Protein AF-A0A926YED1-F1 (afdb_monomer)

Structure (mmCIF, N/CA/C/O backbone):
data_AF-A0A926YED1-F1
#
_entry.id   AF-A0A926YED1-F1
#
loop_
_atom_site.group_PDB
_atom_site.id
_atom_site.type_symbol
_atom_site.label_atom_id
_atom_site.label_alt_id
_atom_site.label_comp_id
_atom_site.label_asym_id
_atom_site.label_entity_id
_atom_site.label_seq_id
_atom_site.pdbx_PDB_ins_code
_atom_site.Cartn_x
_atom_site.Cartn_y
_atom_site.Cartn_z
_atom_site.occupancy
_atom_site.B_iso_or_equiv
_atom_site.auth_seq_id
_atom_site.auth_comp_id
_atom_site.auth_asym_id
_atom_site.auth_atom_id
_atom_site.pdbx_PDB_model_num
ATOM 1 N N . MET A 1 1 ? -14.033 -6.303 -4.510 1.00 76.19 1 MET A N 1
ATOM 2 C CA . MET A 1 1 ? -13.191 -5.528 -3.578 1.00 76.19 1 MET A CA 1
ATOM 3 C C . MET A 1 1 ? -11.826 -5.225 -4.176 1.00 76.19 1 MET A C 1
ATOM 5 O O . MET A 1 1 ? -11.465 -4.061 -4.189 1.00 76.19 1 MET A O 1
ATOM 9 N N . ASP A 1 2 ? -11.114 -6.188 -4.772 1.00 85.19 2 ASP A N 1
ATOM 10 C CA . ASP A 1 2 ? -9.735 -5.960 -5.255 1.00 85.19 2 ASP A CA 1
ATOM 11 C C . ASP A 1 2 ? -9.594 -4.856 -6.318 1.00 85.19 2 ASP A C 1
ATOM 13 O O . ASP A 1 2 ? -8.633 -4.096 -6.281 1.00 85.19 2 ASP A O 1
ATOM 17 N N . ILE A 1 3 ? -10.577 -4.707 -7.221 1.00 91.12 3 ILE A N 1
ATOM 18 C CA . ILE A 1 3 ? -10.622 -3.589 -8.187 1.00 91.12 3 ILE A CA 1
ATOM 19 C C . ILE A 1 3 ? -10.611 -2.241 -7.456 1.00 91.12 3 ILE A C 1
ATOM 21 O O . ILE A 1 3 ? -9.853 -1.345 -7.815 1.00 91.12 3 ILE A O 1
ATOM 25 N N . LEU A 1 4 ? -11.439 -2.118 -6.418 1.00 92.88 4 LEU A N 1
ATOM 26 C CA . LEU A 1 4 ? -11.553 -0.896 -5.635 1.00 92.88 4 LEU A CA 1
ATOM 27 C C . LEU A 1 4 ? -10.274 -0.637 -4.830 1.00 92.88 4 LEU A C 1
ATOM 29 O O . LEU A 1 4 ? -9.810 0.494 -4.754 1.00 92.88 4 LEU A O 1
ATOM 33 N N . TYR A 1 5 ? -9.667 -1.688 -4.281 1.00 95.75 5 TYR A N 1
ATOM 34 C CA . TYR A 1 5 ? -8.425 -1.574 -3.516 1.00 95.75 5 TYR A CA 1
ATOM 35 C C . TYR A 1 5 ? -7.246 -1.164 -4.390 1.00 95.75 5 TYR A C 1
ATOM 37 O O . TYR A 1 5 ? -6.422 -0.362 -3.956 1.00 95.75 5 TYR A O 1
ATOM 45 N N . GLU A 1 6 ? -7.192 -1.635 -5.637 1.00 94.88 6 GLU A N 1
ATOM 46 C CA . GLU A 1 6 ? -6.189 -1.163 -6.590 1.00 94.88 6 GLU A CA 1
ATOM 47 C C . GLU A 1 6 ? -6.365 0.337 -6.868 1.00 94.88 6 GLU A C 1
ATOM 49 O O . GLU A 1 6 ? -5.386 1.079 -6.875 1.00 94.88 6 GLU A O 1
ATOM 54 N N . GLN A 1 7 ? -7.607 0.802 -7.036 1.00 93.75 7 GLN A N 1
ATOM 55 C CA . GLN A 1 7 ? -7.913 2.223 -7.231 1.00 93.75 7 GLN A CA 1
ATOM 56 C C . GLN A 1 7 ? -7.561 3.081 -6.013 1.00 93.75 7 GLN A C 1
ATOM 58 O O . GLN A 1 7 ? -7.079 4.200 -6.180 1.00 93.75 7 GLN A O 1
ATOM 63 N N . PHE A 1 8 ? -7.781 2.556 -4.806 1.00 95.19 8 PHE A N 1
ATOM 64 C CA . PHE A 1 8 ? -7.419 3.221 -3.557 1.00 95.19 8 PHE A CA 1
ATOM 65 C C . PHE A 1 8 ? -5.906 3.379 -3.428 1.00 95.19 8 PHE A C 1
ATOM 67 O O . PHE A 1 8 ? -5.430 4.451 -3.072 1.00 95.19 8 PHE A O 1
ATOM 74 N N . ALA A 1 9 ? -5.156 2.321 -3.733 1.00 93.88 9 ALA A N 1
ATOM 75 C CA . ALA A 1 9 ? -3.731 2.253 -3.452 1.00 93.88 9 ALA A CA 1
ATOM 76 C C . ALA A 1 9 ? -2.845 2.873 -4.538 1.00 93.88 9 ALA A C 1
ATOM 78 O O . ALA A 1 9 ? -1.728 3.259 -4.224 1.00 93.88 9 ALA A O 1
ATOM 79 N N . LYS A 1 10 ? -3.293 2.943 -5.801 1.00 90.62 10 LYS A N 1
ATOM 80 C CA . LYS A 1 10 ? -2.461 3.384 -6.937 1.00 90.62 10 LYS A CA 1
ATOM 81 C C . LYS A 1 10 ? -2.779 4.802 -7.413 1.00 90.62 10 LYS A C 1
ATOM 83 O O . LYS A 1 10 ? -3.930 5.237 -7.315 1.00 90.62 10 LYS A O 1
ATOM 88 N N . PRO A 1 11 ? -1.799 5.521 -7.991 1.00 85.88 11 PRO A N 1
ATOM 89 C CA . PRO A 1 11 ? -2.026 6.846 -8.559 1.00 85.88 11 PRO A CA 1
ATOM 90 C C . PRO A 1 11 ? -2.930 6.779 -9.799 1.00 85.88 11 PRO A C 1
ATOM 92 O O . PRO A 1 11 ? -2.772 5.916 -10.662 1.00 85.88 11 PRO A O 1
ATOM 95 N N . GLN A 1 12 ? -3.850 7.738 -9.928 1.00 80.75 12 GLN A N 1
ATOM 96 C CA . GLN A 1 12 ? -4.789 7.820 -11.055 1.00 80.75 12 GLN A CA 1
ATOM 97 C C . GLN A 1 12 ? -4.661 9.153 -11.805 1.00 80.75 12 GLN A C 1
ATOM 99 O O . GLN A 1 12 ? -5.535 10.014 -11.768 1.00 80.75 12 GLN A O 1
ATOM 104 N N . LEU A 1 13 ? -3.550 9.324 -12.533 1.00 69.50 13 LEU A N 1
ATOM 105 C CA . LEU A 1 13 ? -3.208 10.586 -13.213 1.00 69.50 13 LEU A CA 1
ATOM 106 C C . LEU A 1 13 ? -4.302 11.102 -14.165 1.00 69.50 13 LEU A C 1
ATOM 108 O O . LEU A 1 13 ? -4.494 12.307 -14.286 1.00 69.50 13 LEU A O 1
ATOM 112 N N . SER A 1 14 ? -5.043 10.210 -14.831 1.00 70.75 14 SER A N 1
ATOM 113 C CA . SER A 1 14 ? -6.112 10.593 -15.767 1.00 70.75 14 SER A CA 1
ATOM 114 C C . SER A 1 14 ? -7.338 11.219 -15.099 1.00 70.75 14 SER A C 1
ATOM 116 O O . SER A 1 14 ? -8.174 11.810 -15.779 1.00 70.75 14 SER A O 1
ATOM 118 N N . THR A 1 15 ? -7.485 11.041 -13.789 1.00 75.38 15 THR A N 1
ATOM 119 C CA . THR A 1 15 ? -8.664 11.448 -13.021 1.00 75.38 15 THR A CA 1
ATOM 120 C C . THR A 1 15 ? -8.304 12.225 -11.758 1.00 75.38 15 THR A C 1
ATOM 122 O O . THR A 1 15 ? -9.205 12.603 -11.024 1.00 75.38 15 THR A O 1
ATOM 125 N N . ALA A 1 16 ? -7.028 12.577 -11.572 1.00 73.50 16 ALA A N 1
ATOM 126 C CA . ALA A 1 16 ? -6.510 13.263 -10.389 1.00 73.50 16 ALA A CA 1
ATOM 127 C C . ALA A 1 16 ? -7.168 14.622 -10.084 1.00 73.50 16 ALA A C 1
ATOM 129 O O . ALA A 1 16 ? -7.135 15.083 -8.952 1.00 73.50 16 ALA A O 1
ATOM 130 N N . LEU A 1 17 ? -7.780 15.267 -11.081 1.00 78.75 17 LEU A N 1
ATOM 131 C CA . LEU A 1 17 ? -8.510 16.528 -10.897 1.00 78.75 17 LEU A CA 1
ATOM 132 C C . LEU A 1 17 ? -9.967 16.330 -10.452 1.00 78.75 17 LEU A C 1
ATOM 134 O O . LEU A 1 17 ? -10.675 17.310 -10.224 1.00 78.75 17 LEU A O 1
ATOM 138 N N . LYS A 1 18 ? -10.456 15.087 -10.377 1.00 83.19 18 LYS A N 1
ATOM 139 C CA . LYS A 1 18 ? -11.816 14.805 -9.917 1.00 83.19 18 LYS A CA 1
ATOM 140 C C . LYS A 1 18 ? -11.848 14.852 -8.387 1.00 83.19 18 LYS A C 1
ATOM 142 O O . LYS A 1 18 ? -11.104 14.105 -7.762 1.00 83.19 18 LYS A O 1
ATOM 147 N N . PRO A 1 19 ? -12.749 15.639 -7.774 1.00 76.19 19 PRO A N 1
ATOM 148 C CA . PRO A 1 19 ? -12.815 15.763 -6.316 1.00 76.19 19 PRO A CA 1
ATOM 149 C C . PRO A 1 19 ? -13.116 14.458 -5.571 1.00 76.19 19 PRO A C 1
ATOM 151 O O . PRO A 1 19 ? -12.831 14.356 -4.391 1.00 76.19 19 PRO A O 1
ATOM 154 N N . ASN A 1 20 ? -13.715 13.465 -6.225 1.00 86.38 20 ASN A N 1
ATOM 155 C CA . ASN A 1 20 ? -14.073 12.178 -5.624 1.00 86.38 20 ASN A CA 1
ATOM 156 C C . ASN A 1 20 ? -13.164 11.024 -6.081 1.00 86.38 20 ASN A C 1
ATOM 158 O O . ASN A 1 20 ? -13.534 9.858 -5.936 1.00 86.38 20 ASN A O 1
ATOM 162 N N . GLU A 1 21 ? -12.015 11.342 -6.681 1.00 90.00 21 GLU A N 1
ATOM 163 C CA . GLU A 1 21 ? -11.008 10.373 -7.107 1.00 90.00 21 GLU A CA 1
ATOM 164 C C . GLU A 1 21 ? -10.479 9.579 -5.902 1.00 90.00 21 GLU A C 1
ATOM 166 O O . GLU A 1 21 ? -9.855 10.170 -5.038 1.00 90.00 21 GLU A O 1
ATOM 171 N N . PRO A 1 22 ? -10.681 8.254 -5.819 1.00 93.00 22 PRO A N 1
ATOM 172 C CA . PRO A 1 22 ? -10.446 7.525 -4.574 1.00 93.00 22 PRO A CA 1
ATOM 173 C C . PRO A 1 22 ? -8.975 7.172 -4.290 1.00 93.00 22 PRO A C 1
ATOM 175 O O . PRO A 1 22 ? -8.679 6.516 -3.284 1.00 93.00 22 PRO A O 1
ATOM 178 N N . SER A 1 23 ? -8.051 7.553 -5.170 1.00 93.25 23 SER A N 1
ATOM 179 C CA . SER A 1 23 ? -6.614 7.318 -5.011 1.00 93.25 23 SER A CA 1
ATOM 180 C C . SER A 1 23 ? -6.036 8.016 -3.776 1.00 93.25 23 SER A C 1
ATOM 182 O O . SER A 1 23 ? -6.189 9.219 -3.622 1.00 93.25 23 SER A O 1
ATOM 184 N N . ILE A 1 24 ? -5.274 7.292 -2.950 1.00 92.44 24 ILE A N 1
ATOM 185 C CA . ILE A 1 24 ? -4.535 7.824 -1.782 1.00 92.44 24 ILE A CA 1
ATOM 186 C C . ILE A 1 24 ? -3.483 8.890 -2.145 1.00 92.44 24 ILE A C 1
ATOM 188 O O . ILE A 1 24 ? -2.904 9.539 -1.280 1.00 92.44 24 ILE A O 1
ATOM 192 N N . TYR A 1 25 ? -3.202 9.064 -3.437 1.00 88.19 25 TYR A N 1
ATOM 193 C CA . TYR A 1 25 ? -2.330 10.124 -3.942 1.00 88.19 25 TYR A CA 1
ATOM 194 C C . TYR A 1 25 ? -3.059 11.458 -4.137 1.00 88.19 25 TYR A C 1
ATOM 196 O O . TYR A 1 25 ? -2.427 12.446 -4.506 1.00 88.19 25 TYR A O 1
ATOM 204 N N . ILE A 1 26 ? -4.369 11.492 -3.891 1.00 87.56 26 ILE A N 1
ATOM 205 C CA . ILE A 1 26 ? -5.145 12.714 -3.712 1.00 87.56 26 ILE A CA 1
ATOM 206 C C . ILE A 1 26 ? -5.234 12.971 -2.211 1.00 87.56 26 ILE A C 1
ATOM 208 O O . ILE A 1 26 ? -5.639 12.092 -1.459 1.00 87.56 26 ILE A O 1
ATOM 212 N N 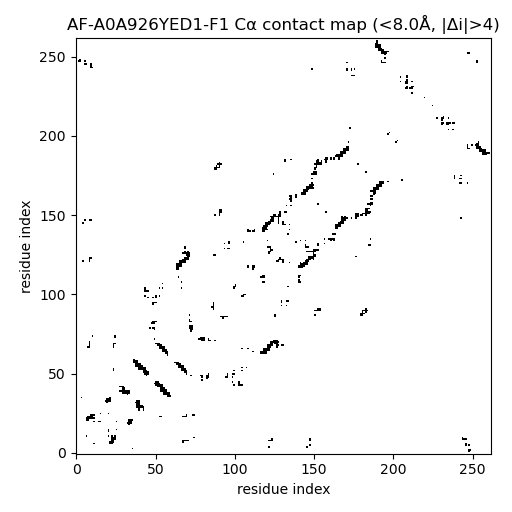. ARG A 1 27 ? -4.837 14.170 -1.770 1.00 87.31 27 ARG A N 1
ATOM 213 C CA . ARG A 1 27 ? -4.997 14.581 -0.370 1.00 87.31 27 ARG A CA 1
ATOM 214 C C . ARG A 1 27 ? -6.475 14.855 -0.105 1.00 87.31 27 ARG A C 1
ATOM 216 O O . ARG A 1 27 ? -6.975 15.914 -0.489 1.00 87.31 27 ARG A O 1
ATOM 223 N N . HIS A 1 28 ? -7.162 13.907 0.519 1.00 91.94 28 HIS A N 1
ATOM 224 C CA . HIS A 1 28 ? -8.559 14.084 0.901 1.00 91.94 28 HIS A CA 1
ATOM 225 C C . HIS A 1 28 ? -8.700 14.801 2.245 1.00 91.94 28 HIS A C 1
ATOM 227 O O . HIS A 1 28 ? -7.767 14.861 3.048 1.00 91.94 28 HIS A O 1
ATOM 233 N N . LEU A 1 29 ? -9.899 15.327 2.489 1.00 93.75 29 LEU A N 1
ATOM 234 C CA . LEU A 1 29 ? -10.309 15.894 3.769 1.00 93.75 29 LEU A CA 1
ATOM 235 C C . LEU A 1 29 ? -11.131 14.880 4.569 1.00 93.75 29 LEU A C 1
ATOM 237 O O . LEU A 1 29 ? -11.873 14.076 4.004 1.00 93.75 29 LEU A O 1
ATOM 241 N N . GLU A 1 30 ? -11.053 14.952 5.894 1.00 96.88 30 GLU A N 1
ATOM 242 C CA . GLU A 1 30 ? -11.936 14.179 6.771 1.00 96.88 30 GLU A CA 1
ATOM 243 C C . GLU A 1 30 ? -13.411 14.511 6.494 1.00 96.88 30 GLU A C 1
ATOM 245 O O . GLU A 1 30 ? -13.786 15.658 6.241 1.00 96.88 30 GLU A O 1
ATOM 250 N N . GLY A 1 31 ? -14.257 13.483 6.493 1.00 96.12 31 GLY A N 1
ATOM 251 C CA . GLY A 1 31 ? -15.665 13.556 6.108 1.00 96.12 31 GLY A CA 1
ATOM 252 C C . GLY A 1 31 ? -15.926 13.524 4.598 1.00 96.12 31 GLY A C 1
ATOM 253 O O . GLY A 1 31 ? -17.082 13.393 4.199 1.00 96.12 31 GLY A O 1
ATOM 254 N N . GLN A 1 32 ? -14.897 13.605 3.748 1.00 95.75 32 GLN A N 1
ATOM 255 C CA . GLN A 1 32 ? -15.067 13.598 2.295 1.00 95.75 32 GLN A CA 1
ATOM 256 C C . GLN A 1 32 ? -15.527 12.232 1.782 1.00 95.75 32 GLN A C 1
ATOM 258 O O . GLN A 1 32 ? -14.923 11.201 2.082 1.00 95.75 32 GLN A O 1
ATOM 263 N N . GLU A 1 33 ? -16.569 12.232 0.952 1.00 95.75 33 GLU A N 1
ATOM 264 C CA . GLU A 1 33 ? -17.013 11.047 0.219 1.00 95.75 33 GLU A CA 1
ATOM 265 C C . GLU A 1 33 ? -16.184 10.846 -1.053 1.00 95.75 33 GLU A C 1
ATOM 267 O O . GLU A 1 33 ? -15.953 11.778 -1.829 1.00 95.75 33 GLU A O 1
ATOM 272 N N . ILE A 1 34 ? -15.774 9.604 -1.293 1.00 94.19 34 ILE A N 1
ATOM 273 C CA . ILE A 1 34 ? -14.981 9.204 -2.457 1.00 94.19 34 ILE A CA 1
ATOM 274 C C . ILE A 1 34 ? -15.692 8.106 -3.252 1.00 94.19 34 ILE A C 1
ATOM 276 O O . ILE A 1 34 ? -16.559 7.383 -2.743 1.00 94.19 34 ILE A O 1
ATOM 280 N N . LEU A 1 35 ? -15.321 7.950 -4.528 1.00 89.75 35 LEU A N 1
ATOM 281 C CA . LEU A 1 35 ? -15.847 6.852 -5.340 1.00 89.75 35 LEU A CA 1
ATOM 282 C C . LEU A 1 35 ? -15.536 5.496 -4.692 1.00 89.75 35 LEU A C 1
ATOM 284 O O . LEU A 1 35 ? -14.494 5.290 -4.077 1.00 89.75 35 LEU A O 1
ATOM 288 N N . GLY A 1 36 ? -16.462 4.554 -4.860 1.00 87.50 36 GLY A N 1
ATOM 289 C CA . GLY A 1 36 ? -16.407 3.255 -4.187 1.00 87.50 36 GLY A CA 1
ATOM 290 C C . GLY A 1 36 ? -17.263 3.158 -2.931 1.00 87.50 36 GLY A C 1
ATOM 291 O O . GLY A 1 36 ? -17.298 2.091 -2.325 1.00 87.50 36 GLY A O 1
ATOM 292 N N . GLY A 1 37 ? -17.975 4.229 -2.566 1.00 93.69 37 GLY A N 1
ATOM 293 C CA . GLY A 1 37 ? -18.931 4.206 -1.461 1.00 93.69 37 GLY A CA 1
ATOM 294 C C . GLY A 1 37 ? -18.253 4.259 -0.097 1.00 93.69 37 GLY A C 1
ATOM 295 O O . GLY A 1 37 ? -18.680 3.558 0.816 1.00 93.69 37 GLY A O 1
ATOM 296 N N . TYR A 1 38 ? -17.197 5.062 0.027 1.00 96.50 38 TYR A N 1
ATOM 297 C CA . TYR A 1 38 ? -16.462 5.285 1.270 1.00 96.50 38 TYR A CA 1
ATOM 298 C C . TYR A 1 38 ? -16.429 6.773 1.607 1.00 96.50 38 TYR A C 1
ATOM 300 O O . TYR A 1 38 ? -16.462 7.618 0.711 1.00 96.50 38 TYR A O 1
ATOM 308 N N . LYS A 1 39 ? -16.311 7.074 2.899 1.00 96.88 39 LYS A N 1
ATOM 309 C CA . LYS A 1 39 ? -15.900 8.387 3.398 1.00 96.88 39 LYS A CA 1
ATOM 310 C C . LYS A 1 39 ? -14.554 8.285 4.099 1.00 96.88 39 LYS A C 1
ATOM 312 O O . LYS A 1 39 ? -14.252 7.258 4.716 1.00 96.88 39 LYS A O 1
ATOM 317 N N . ILE A 1 40 ? -13.771 9.352 4.025 1.00 97.94 40 ILE A N 1
ATOM 318 C CA . ILE A 1 40 ? -12.571 9.504 4.844 1.00 97.94 40 ILE A CA 1
ATOM 319 C C . ILE A 1 40 ? -13.029 9.790 6.266 1.00 97.94 40 ILE A C 1
ATOM 321 O O . ILE A 1 40 ? -13.708 10.781 6.513 1.00 97.94 40 ILE A O 1
ATOM 325 N N . GLU A 1 41 ? -12.724 8.896 7.194 1.00 97.62 41 GLU A N 1
ATOM 326 C CA . GLU A 1 41 ? -13.031 9.117 8.604 1.00 97.62 41 GLU A CA 1
ATOM 327 C C . GLU A 1 41 ? -11.934 9.938 9.268 1.00 97.62 41 GLU A C 1
ATOM 329 O O . GLU A 1 41 ? -12.235 10.864 10.012 1.00 97.62 41 GLU A O 1
ATOM 334 N N . ILE A 1 42 ? -10.679 9.607 8.967 1.00 98.31 42 ILE A N 1
ATOM 335 C CA . ILE A 1 42 ? -9.510 10.199 9.606 1.00 98.31 42 ILE A CA 1
ATOM 336 C C . ILE A 1 42 ? -8.304 10.169 8.666 1.00 98.31 42 ILE A C 1
ATOM 338 O O . ILE A 1 42 ? -8.124 9.218 7.893 1.00 98.31 42 ILE A O 1
ATOM 342 N N . VAL A 1 43 ? -7.474 11.208 8.741 1.00 97.75 43 VAL A N 1
ATOM 343 C CA . VAL A 1 43 ? -6.211 11.311 8.001 1.00 97.75 43 VAL A CA 1
ATOM 344 C C . VAL A 1 43 ? -5.036 11.189 8.969 1.00 97.75 43 VAL A C 1
ATOM 346 O O . VAL A 1 43 ? -4.992 11.853 10.000 1.00 97.75 43 VAL A O 1
ATOM 349 N N . PHE A 1 44 ? -4.052 10.362 8.616 1.00 97.50 44 PHE A N 1
ATOM 350 C CA . PHE A 1 44 ? -2.820 10.180 9.379 1.00 97.50 44 PHE A CA 1
ATOM 351 C C . PHE A 1 44 ? -1.637 10.695 8.571 1.00 97.50 44 PHE A C 1
ATOM 353 O O . PHE A 1 44 ? -1.361 10.179 7.488 1.00 97.50 44 PHE A O 1
ATOM 360 N N . GLU A 1 45 ? -0.908 11.676 9.098 1.00 94.19 45 GLU A N 1
ATOM 361 C CA . GLU A 1 45 ? 0.238 12.264 8.407 1.00 94.19 45 GLU A CA 1
ATOM 362 C C . GLU A 1 45 ? 1.396 12.532 9.368 1.00 94.19 45 GLU A C 1
ATOM 364 O O . GLU A 1 45 ? 1.213 13.089 10.445 1.00 94.19 45 GLU A O 1
ATOM 36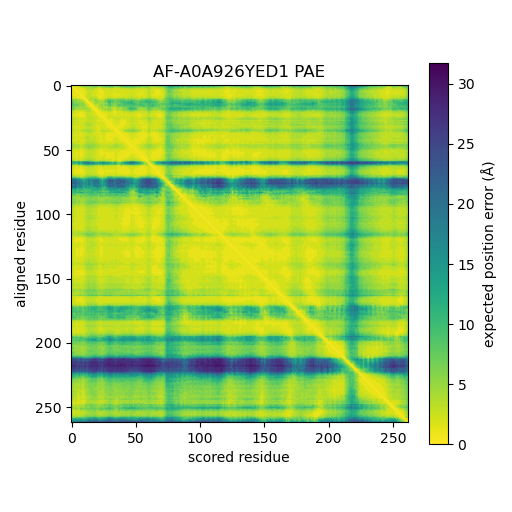9 N N . ASP A 1 46 ? 2.608 12.161 8.960 1.00 91.56 46 ASP A N 1
ATOM 370 C CA . ASP A 1 46 ? 3.845 12.558 9.629 1.00 91.56 46 ASP A CA 1
ATOM 371 C C . ASP A 1 46 ? 4.779 13.245 8.621 1.00 91.56 46 ASP A C 1
ATOM 373 O O . ASP A 1 46 ? 5.449 12.565 7.834 1.00 91.56 46 ASP A O 1
ATOM 377 N N . PRO A 1 47 ? 4.874 14.586 8.654 1.00 85.25 47 PRO A N 1
ATOM 378 C CA . PRO A 1 47 ? 5.721 15.343 7.737 1.00 85.25 47 PRO A CA 1
ATOM 379 C C . PRO A 1 47 ? 7.217 15.024 7.848 1.00 85.25 47 PRO A C 1
ATOM 381 O O . PRO A 1 47 ? 7.953 15.266 6.897 1.00 85.25 47 PRO A O 1
ATOM 384 N N . GLN A 1 48 ? 7.695 14.501 8.986 1.00 84.69 48 GLN A N 1
ATOM 385 C CA . GLN A 1 48 ? 9.125 14.222 9.175 1.00 84.69 48 GLN A CA 1
ATOM 386 C C . GLN A 1 48 ? 9.578 12.980 8.412 1.00 84.69 48 GLN A C 1
ATOM 388 O O . GLN A 1 48 ? 10.725 12.889 7.973 1.00 84.69 48 GLN A O 1
ATOM 393 N N . THR A 1 49 ? 8.685 12.002 8.295 1.00 83.19 49 THR A N 1
ATOM 394 C CA . THR A 1 49 ? 8.951 10.750 7.584 1.00 83.19 49 THR A CA 1
ATOM 395 C C . THR A 1 49 ? 8.301 10.711 6.214 1.00 83.19 49 THR A C 1
ATOM 397 O O . THR A 1 49 ? 8.696 9.885 5.406 1.00 83.19 49 THR A O 1
ATOM 400 N N . GLY A 1 50 ? 7.324 11.580 5.950 1.00 85.75 50 GLY A N 1
ATOM 401 C CA . GLY A 1 50 ? 6.478 11.516 4.765 1.00 85.75 50 GLY A CA 1
ATOM 402 C C . GLY A 1 50 ? 5.339 10.501 4.895 1.00 85.75 50 GLY A C 1
ATOM 403 O O . GLY A 1 50 ? 4.598 10.303 3.936 1.00 85.75 50 GLY A O 1
ATOM 404 N N . PHE A 1 51 ? 5.155 9.835 6.042 1.00 92.12 51 PHE A N 1
ATOM 405 C CA . PHE A 1 51 ? 4.060 8.878 6.206 1.00 92.12 51 PHE A CA 1
ATOM 406 C C . PHE A 1 51 ? 2.699 9.550 5.979 1.00 92.12 51 PHE A C 1
ATOM 408 O O . PHE A 1 51 ? 2.419 10.604 6.542 1.00 92.12 51 PHE A O 1
ATOM 415 N N . TYR A 1 52 ? 1.867 8.917 5.152 1.00 94.19 52 TYR A N 1
ATOM 416 C CA . TYR A 1 52 ? 0.499 9.340 4.880 1.00 94.19 52 TYR A CA 1
ATOM 417 C C . TYR A 1 52 ? -0.400 8.113 4.752 1.00 94.19 52 TYR A C 1
ATOM 419 O O . TYR A 1 52 ? -0.081 7.173 4.011 1.00 94.19 52 TYR A O 1
ATOM 427 N N . ALA A 1 53 ? -1.521 8.130 5.458 1.00 97.62 53 ALA A N 1
ATOM 428 C CA . ALA A 1 53 ? -2.550 7.113 5.371 1.00 97.62 53 ALA A CA 1
ATOM 429 C C . ALA A 1 53 ? -3.931 7.709 5.652 1.00 97.62 53 ALA A C 1
ATOM 431 O O . ALA A 1 53 ? -4.063 8.762 6.269 1.00 97.62 53 ALA A O 1
ATOM 432 N N . GLU A 1 54 ? -4.965 6.992 5.240 1.00 98.38 54 GLU A N 1
ATOM 433 C CA . GLU A 1 54 ? -6.354 7.363 5.487 1.00 98.38 54 GLU A CA 1
ATOM 434 C C . GLU A 1 54 ? -7.107 6.178 6.084 1.00 98.38 54 GLU A C 1
ATOM 436 O O . GLU A 1 54 ? -7.096 5.077 5.521 1.00 98.38 54 GLU A O 1
ATOM 441 N N . GLY A 1 55 ? -7.786 6.419 7.204 1.00 98.38 55 GLY A N 1
ATOM 442 C CA . GLY A 1 55 ? -8.827 5.538 7.713 1.00 98.38 55 GLY A CA 1
ATOM 443 C C . GLY A 1 55 ? -10.128 5.846 6.982 1.00 98.38 55 GLY A C 1
ATOM 444 O O . GLY A 1 55 ? -10.637 6.967 7.042 1.00 98.38 55 GLY A O 1
ATOM 445 N N . ARG A 1 56 ? -10.664 4.869 6.252 1.00 97.94 56 ARG A N 1
ATOM 446 C CA . ARG A 1 56 ? -11.872 5.028 5.438 1.00 97.94 56 ARG A CA 1
ATOM 447 C C . ARG A 1 56 ? -12.949 4.069 5.912 1.00 97.94 56 ARG A C 1
ATOM 449 O O . ARG A 1 56 ? -12.688 2.882 6.108 1.00 97.94 56 ARG A O 1
ATOM 456 N N . VAL A 1 57 ? -14.178 4.557 6.016 1.00 97.19 57 VAL A N 1
ATOM 457 C CA . VAL A 1 57 ? -15.339 3.748 6.413 1.00 97.19 57 VAL A CA 1
ATOM 458 C C . VAL A 1 57 ? -16.385 3.727 5.296 1.00 97.19 57 VAL A C 1
ATOM 460 O O . VAL A 1 57 ? -16.532 4.718 4.573 1.00 97.19 57 VAL A O 1
ATOM 463 N N . PRO A 1 58 ? -17.099 2.607 5.101 1.00 96.06 58 PRO A N 1
ATOM 464 C CA . PRO A 1 58 ? -18.117 2.503 4.061 1.00 96.06 58 PRO A CA 1
ATOM 465 C C . PRO A 1 58 ? -19.310 3.428 4.352 1.00 96.06 58 PRO A C 1
ATOM 467 O O . PRO A 1 58 ? -19.728 3.589 5.497 1.00 96.06 58 PRO A O 1
ATOM 470 N N . LEU A 1 59 ? -19.897 4.008 3.303 1.00 94.06 59 LEU A N 1
ATOM 471 C CA . LEU A 1 59 ? -21.124 4.813 3.383 1.00 94.06 59 LEU A CA 1
ATOM 472 C C . LEU A 1 59 ? -22.374 3.949 3.575 1.00 94.06 59 LEU A C 1
ATOM 474 O O . LEU A 1 59 ? -23.360 4.389 4.160 1.00 94.06 59 LEU A O 1
ATOM 478 N N . SER A 1 60 ? -22.355 2.724 3.049 1.00 85.31 60 SER A N 1
ATOM 479 C CA . SER A 1 60 ? -23.440 1.754 3.192 1.00 85.31 60 SER A CA 1
ATOM 480 C C . SER A 1 60 ? -22.944 0.327 2.936 1.00 85.31 60 SER A C 1
ATOM 482 O O . SER A 1 60 ? -21.970 0.115 2.211 1.00 85.31 60 SER A O 1
ATOM 484 N N . GLY A 1 61 ? -23.641 -0.661 3.503 1.00 73.38 61 GLY A N 1
ATOM 485 C CA . GLY A 1 61 ? -23.458 -2.077 3.175 1.00 73.38 61 GLY A CA 1
ATOM 486 C C . GLY A 1 61 ? -22.499 -2.853 4.084 1.00 73.38 61 GLY A C 1
ATOM 487 O O . GLY A 1 61 ? -22.260 -2.484 5.227 1.00 73.38 61 GLY A O 1
ATOM 488 N N . THR A 1 62 ? -22.000 -3.977 3.559 1.00 77.25 62 THR A N 1
ATOM 489 C CA . THR A 1 62 ? -21.223 -5.016 4.267 1.00 77.25 62 THR A CA 1
ATOM 490 C C . THR A 1 62 ? -19.708 -4.914 4.055 1.00 77.25 62 THR A C 1
ATOM 492 O O . THR A 1 62 ? -18.977 -5.850 4.379 1.00 77.25 62 THR A O 1
ATOM 495 N N . ASN A 1 63 ? -19.226 -3.845 3.419 1.00 91.50 63 ASN A N 1
ATOM 496 C CA . ASN A 1 63 ? -17.796 -3.676 3.171 1.00 91.50 63 ASN A CA 1
ATOM 497 C C . ASN A 1 63 ? -17.062 -3.373 4.492 1.00 91.50 63 ASN A C 1
ATOM 499 O O . ASN A 1 63 ? -17.630 -2.699 5.347 1.00 91.50 63 ASN A O 1
ATOM 503 N N . PRO A 1 64 ? -15.816 -3.835 4.683 1.00 95.25 64 PRO A N 1
ATOM 504 C CA . PRO A 1 64 ? -15.046 -3.490 5.872 1.00 95.25 64 PRO A CA 1
ATOM 505 C C . PRO A 1 64 ? -14.556 -2.031 5.807 1.00 95.25 64 PRO A C 1
ATOM 507 O O . PRO A 1 64 ? -14.385 -1.488 4.703 1.00 95.25 64 PRO A O 1
ATOM 510 N N . PRO A 1 65 ? -14.261 -1.401 6.958 1.00 97.38 65 PRO A N 1
ATOM 511 C CA . PRO A 1 65 ? -13.378 -0.243 7.002 1.00 97.38 65 PRO A CA 1
ATOM 512 C C . PRO A 1 65 ? -12.022 -0.585 6.380 1.00 97.38 65 PRO A C 1
ATOM 514 O O . PRO A 1 65 ? -11.602 -1.744 6.374 1.00 97.38 65 PRO A O 1
ATOM 517 N N . VAL A 1 66 ? -11.323 0.413 5.853 1.00 98.12 66 VAL A N 1
ATOM 518 C CA . VAL A 1 66 ? -10.010 0.208 5.241 1.00 98.12 66 VAL A CA 1
ATOM 519 C C . VAL A 1 66 ? -9.016 1.262 5.705 1.00 98.12 66 VAL A C 1
ATOM 521 O O . VAL A 1 66 ? -9.327 2.449 5.708 1.00 98.12 66 VAL A O 1
ATOM 524 N N . LEU A 1 67 ? -7.810 0.829 6.066 1.00 98.69 67 LEU A N 1
ATOM 525 C CA . LEU A 1 67 ? -6.651 1.704 6.207 1.00 98.69 67 LEU A CA 1
ATOM 526 C C . LEU A 1 67 ? -5.873 1.667 4.894 1.00 98.69 67 LEU A C 1
ATOM 528 O O . LEU A 1 67 ? -5.313 0.629 4.537 1.00 98.69 67 LEU A O 1
ATOM 532 N N . VAL A 1 68 ? -5.836 2.786 4.177 1.00 98.25 68 VAL A N 1
ATOM 533 C CA . VAL A 1 68 ? -5.095 2.905 2.915 1.00 98.25 68 VAL A CA 1
ATOM 534 C C . VAL A 1 68 ? -3.817 3.686 3.166 1.00 98.25 68 VAL A C 1
ATOM 536 O O . VAL A 1 68 ? -3.870 4.823 3.623 1.00 98.25 68 VAL A O 1
ATOM 539 N N . ILE A 1 69 ? -2.670 3.079 2.871 1.00 97.81 69 ILE A N 1
ATOM 540 C CA . ILE A 1 69 ? -1.347 3.645 3.141 1.00 97.81 69 ILE A CA 1
ATOM 541 C C . ILE A 1 69 ? -0.684 4.028 1.822 1.00 97.81 69 ILE A C 1
ATOM 543 O O . ILE A 1 69 ? -0.579 3.206 0.905 1.00 97.81 69 ILE A O 1
ATOM 547 N N . ARG A 1 70 ? -0.213 5.273 1.732 1.00 93.62 70 ARG A N 1
ATOM 548 C CA . ARG A 1 70 ? 0.448 5.801 0.535 1.00 93.62 70 ARG A CA 1
ATOM 549 C C . ARG A 1 70 ? 1.786 5.106 0.280 1.00 93.62 70 ARG A C 1
ATOM 551 O O . ARG A 1 70 ? 2.540 4.817 1.209 1.00 93.62 70 ARG A O 1
ATOM 558 N N . GLY A 1 71 ? 2.080 4.862 -0.997 1.00 88.44 71 GLY A N 1
ATOM 559 C CA . GLY A 1 71 ? 3.386 4.411 -1.474 1.00 88.44 71 GLY A CA 1
ATOM 560 C C . GLY A 1 71 ? 4.450 5.511 -1.495 1.00 88.44 71 GLY A C 1
ATOM 561 O O . GLY A 1 71 ? 4.283 6.577 -0.913 1.00 88.44 71 GLY A O 1
ATOM 562 N N . TYR A 1 72 ? 5.559 5.246 -2.186 1.00 81.25 72 TYR A N 1
ATOM 563 C CA . TYR A 1 72 ? 6.691 6.173 -2.291 1.00 81.25 72 TYR A CA 1
ATOM 564 C C . TYR A 1 72 ? 6.319 7.474 -3.016 1.00 81.25 72 TYR A C 1
ATOM 566 O O . TYR A 1 72 ? 5.793 7.420 -4.128 1.00 81.25 72 TYR A O 1
ATOM 574 N N . GLY A 1 73 ? 6.664 8.613 -2.412 1.00 66.75 73 GLY A N 1
ATOM 575 C CA . GLY A 1 73 ? 6.526 9.964 -2.953 1.00 66.75 73 GLY A CA 1
ATOM 576 C C . GLY A 1 73 ? 5.082 10.435 -3.152 1.00 66.75 73 GLY A C 1
ATOM 577 O O . GLY A 1 73 ? 4.168 9.663 -3.444 1.00 66.75 73 GLY A O 1
ATOM 578 N N . SER A 1 74 ? 4.839 11.730 -2.984 1.00 55.62 74 SER A N 1
ATOM 579 C CA . SER A 1 74 ? 3.695 12.374 -3.624 1.00 55.62 74 SER A CA 1
ATOM 580 C C . SER A 1 74 ? 4.082 12.588 -5.087 1.00 55.62 74 SER A C 1
ATOM 582 O O . SER A 1 74 ? 5.059 13.272 -5.367 1.00 55.62 74 SER A O 1
ATOM 584 N N . TRP A 1 75 ? 3.371 11.997 -6.052 1.00 52.50 75 TRP A N 1
ATOM 585 C CA . TRP A 1 75 ? 3.676 12.238 -7.473 1.00 52.50 75 TRP A CA 1
ATOM 586 C C . TRP A 1 75 ? 3.298 13.664 -7.918 1.00 52.50 75 TRP A C 1
ATOM 588 O O . TRP A 1 75 ? 3.628 14.057 -9.039 1.00 52.50 75 TRP A O 1
ATOM 598 N N . TYR A 1 76 ? 2.618 14.438 -7.058 1.00 37.81 76 TYR A N 1
ATOM 599 C CA . TYR A 1 76 ? 2.284 15.839 -7.295 1.00 37.81 76 TYR A CA 1
ATOM 600 C C . TYR A 1 76 ? 1.826 16.571 -6.010 1.00 37.81 76 TYR A C 1
ATOM 602 O O . TYR A 1 76 ? 0.786 16.202 -5.467 1.00 37.81 76 TYR A O 1
ATOM 610 N N . PRO A 1 77 ? 2.512 17.640 -5.555 1.00 42.91 77 PRO A N 1
ATOM 611 C CA . PRO A 1 77 ? 3.879 18.035 -5.911 1.00 42.91 77 PRO A CA 1
ATOM 612 C C . PRO A 1 77 ? 4.866 16.990 -5.368 1.00 42.91 77 PRO A C 1
ATOM 614 O O . PRO A 1 77 ? 4.542 16.326 -4.392 1.00 42.91 77 PRO A O 1
ATOM 617 N N . PHE A 1 78 ? 6.025 16.807 -6.010 1.00 52.66 78 PHE A N 1
ATOM 618 C CA . PHE A 1 78 ? 7.074 15.829 -5.655 1.00 52.66 78 PHE A CA 1
ATOM 619 C C . PHE A 1 78 ? 7.674 16.043 -4.248 1.00 52.66 78 PHE A C 1
ATOM 621 O O . PHE A 1 78 ? 8.843 16.386 -4.098 1.00 52.66 78 PHE A O 1
ATOM 628 N N . GLU A 1 79 ? 6.863 15.850 -3.219 1.00 52.72 79 GLU A N 1
ATOM 629 C CA . GLU A 1 79 ? 7.174 15.981 -1.801 1.00 52.72 79 GLU A CA 1
ATOM 630 C C . GLU A 1 79 ? 7.330 14.583 -1.187 1.00 52.72 79 GLU A C 1
ATOM 632 O O . GLU A 1 79 ? 6.726 13.611 -1.657 1.00 52.72 79 GLU A O 1
ATOM 637 N N . GLY A 1 80 ? 8.167 14.454 -0.157 1.00 56.12 80 GLY A N 1
ATOM 638 C CA . GLY A 1 80 ? 8.364 13.191 0.569 1.00 56.12 80 GLY A CA 1
ATOM 639 C C . GLY A 1 80 ? 9.357 12.212 -0.074 1.00 56.12 80 GLY A C 1
ATOM 640 O O . GLY A 1 80 ? 9.701 11.196 0.517 1.00 56.12 80 GLY A O 1
ATOM 641 N N . VAL A 1 81 ? 9.845 12.484 -1.290 1.00 63.78 81 VAL A N 1
ATOM 642 C CA . VAL A 1 81 ? 10.719 11.564 -2.050 1.00 63.78 81 VAL A CA 1
ATOM 643 C C . VAL A 1 81 ? 12.035 11.280 -1.309 1.00 63.78 81 VAL A C 1
ATOM 645 O O . VAL A 1 81 ? 12.514 10.142 -1.298 1.00 63.78 81 VAL A O 1
ATOM 648 N N . LEU A 1 82 ? 12.641 12.294 -0.685 1.00 61.53 82 LEU A N 1
ATOM 649 C CA . LEU A 1 82 ? 13.903 12.139 0.049 1.00 61.53 82 LEU A CA 1
ATOM 650 C C . LEU A 1 82 ? 13.676 11.483 1.415 1.00 61.53 82 LEU A C 1
ATOM 652 O O . LEU A 1 82 ? 14.476 10.648 1.837 1.00 61.53 82 LEU A O 1
ATOM 656 N N . GLU A 1 83 ? 12.569 11.822 2.066 1.00 66.25 83 GLU A N 1
ATOM 657 C CA . GLU A 1 83 ? 12.158 11.335 3.378 1.00 66.25 83 GLU A CA 1
ATOM 658 C C . GLU A 1 83 ? 11.863 9.832 3.336 1.00 66.25 83 GLU A C 1
ATOM 660 O O . GLU A 1 83 ? 12.348 9.091 4.195 1.00 66.25 83 GLU A O 1
ATOM 665 N N . ASP A 1 84 ? 11.190 9.372 2.278 1.00 69.12 84 ASP A N 1
ATOM 666 C CA . ASP A 1 84 ? 10.815 7.974 2.065 1.00 69.12 84 ASP A CA 1
ATOM 667 C C . ASP A 1 84 ? 12.022 7.084 1.677 1.00 69.12 84 ASP A C 1
ATOM 669 O O . ASP A 1 84 ? 12.033 5.870 1.911 1.00 69.12 84 ASP A O 1
ATOM 673 N N . THR A 1 85 ? 13.064 7.675 1.074 1.00 75.19 85 THR A N 1
ATOM 674 C CA . THR A 1 85 ? 14.178 6.964 0.410 1.00 75.19 85 THR A CA 1
ATOM 675 C C . THR A 1 85 ? 14.842 5.892 1.293 1.00 75.19 85 THR A C 1
ATOM 677 O O . THR A 1 85 ? 14.979 4.756 0.833 1.00 75.19 85 THR A O 1
ATOM 680 N N . PRO A 1 86 ? 15.229 6.158 2.555 1.00 77.31 86 PRO A N 1
ATOM 681 C CA . PRO A 1 86 ? 15.848 5.128 3.389 1.00 77.31 86 PRO A CA 1
ATOM 682 C C . PRO A 1 86 ? 14.974 3.877 3.588 1.00 77.31 86 PRO A C 1
ATOM 684 O O . PRO A 1 86 ? 15.477 2.758 3.477 1.00 77.31 86 PRO A O 1
ATOM 687 N N . ASP A 1 87 ? 13.663 4.033 3.804 1.00 80.19 87 ASP A N 1
ATOM 688 C CA . ASP A 1 87 ? 12.754 2.890 3.967 1.00 80.19 87 ASP A CA 1
ATOM 689 C C . ASP A 1 87 ? 12.512 2.145 2.657 1.00 80.19 87 ASP A C 1
ATOM 691 O O . ASP A 1 87 ? 12.276 0.930 2.683 1.00 80.19 87 ASP A O 1
ATOM 695 N N . VAL A 1 88 ? 12.624 2.841 1.523 1.00 80.06 88 VAL A N 1
ATOM 696 C CA . VAL A 1 88 ? 12.563 2.213 0.206 1.00 80.06 88 VAL A CA 1
ATOM 697 C C . VAL A 1 88 ? 13.745 1.300 -0.051 1.00 80.06 88 VAL A C 1
ATOM 699 O O . VAL A 1 88 ? 13.542 0.251 -0.636 1.00 80.06 88 VAL A O 1
ATOM 702 N N . PHE A 1 89 ? 14.960 1.637 0.379 1.00 82.94 89 PHE A N 1
ATOM 703 C CA . PHE A 1 89 ? 16.145 0.823 0.069 1.00 82.94 89 PHE A CA 1
ATOM 704 C C . PHE A 1 89 ? 16.543 -0.147 1.190 1.00 82.94 89 PHE A C 1
ATOM 706 O O . PHE A 1 89 ? 17.331 -1.065 0.963 1.00 82.94 89 PHE A O 1
ATOM 713 N N . MET A 1 90 ? 15.990 0.012 2.398 1.00 84.06 90 MET A N 1
ATOM 714 C CA . MET A 1 90 ? 16.317 -0.817 3.560 1.00 84.06 90 MET A CA 1
ATOM 715 C C . MET A 1 90 ? 15.092 -1.596 4.048 1.00 84.06 90 MET A C 1
ATOM 717 O O . MET A 1 90 ? 14.254 -1.083 4.794 1.00 84.06 90 MET A O 1
ATOM 721 N N . ALA A 1 91 ? 15.008 -2.878 3.682 1.00 84.31 91 ALA A N 1
ATOM 722 C CA . ALA A 1 91 ? 13.890 -3.755 4.047 1.00 84.31 91 ALA A CA 1
ATOM 723 C C . ALA A 1 91 ? 13.627 -3.839 5.566 1.00 84.31 91 ALA A C 1
ATOM 725 O O . ALA A 1 91 ? 12.476 -3.914 5.989 1.00 84.31 91 ALA A O 1
ATOM 726 N N . GLY A 1 92 ? 14.679 -3.772 6.391 1.00 87.06 92 GLY A N 1
ATOM 727 C CA . GLY A 1 92 ? 14.576 -3.776 7.857 1.00 87.06 92 GLY A CA 1
ATOM 728 C C . GLY A 1 92 ? 14.302 -2.424 8.511 1.00 87.06 92 GLY A C 1
ATOM 729 O O . GLY A 1 92 ? 14.180 -2.367 9.730 1.00 87.06 92 GLY A O 1
ATOM 730 N N . MET A 1 93 ? 14.220 -1.341 7.738 1.00 90.50 93 MET A N 1
ATOM 731 C CA . MET A 1 93 ? 13.840 -0.040 8.278 1.00 90.50 93 MET A CA 1
ATOM 732 C C . MET A 1 93 ? 12.322 0.032 8.485 1.00 90.50 93 MET A C 1
ATOM 734 O O . MET A 1 93 ? 11.547 -0.472 7.669 1.00 90.50 93 MET A O 1
ATOM 738 N N . GLU A 1 94 ? 11.914 0.619 9.607 1.00 93.25 94 GLU A N 1
ATOM 739 C CA . GLU A 1 94 ? 10.518 0.686 10.048 1.00 93.25 94 GLU A CA 1
ATOM 740 C C . GLU A 1 94 ? 10.100 2.129 10.390 1.00 93.25 94 GLU A C 1
ATOM 742 O O . GLU A 1 94 ? 9.293 2.318 11.295 1.00 93.25 94 GLU A O 1
ATOM 747 N N . ARG A 1 95 ? 10.661 3.172 9.747 1.00 93.56 95 ARG A N 1
ATOM 748 C CA . ARG A 1 95 ? 10.340 4.560 10.161 1.00 93.56 95 ARG A CA 1
ATOM 749 C C . ARG A 1 95 ? 8.880 4.894 9.876 1.00 93.56 95 ARG A C 1
ATOM 751 O O . ARG A 1 95 ? 8.191 5.330 10.784 1.00 93.56 95 ARG A O 1
ATOM 758 N N . HIS A 1 96 ? 8.387 4.583 8.676 1.00 93.75 96 HIS A N 1
ATOM 759 C CA . HIS A 1 96 ? 6.975 4.796 8.332 1.00 93.75 96 HIS A CA 1
ATOM 760 C C . HIS A 1 96 ? 6.025 3.954 9.185 1.00 93.75 96 HIS A C 1
ATOM 762 O O . HIS A 1 96 ? 4.938 4.409 9.517 1.00 93.75 96 HIS A O 1
ATOM 768 N N . PHE A 1 97 ? 6.432 2.741 9.570 1.00 96.69 97 PHE A N 1
ATOM 769 C CA . PHE A 1 97 ? 5.656 1.932 10.507 1.00 96.69 97 PHE A CA 1
ATOM 770 C C . PHE A 1 97 ? 5.570 2.597 11.889 1.00 96.69 97 PHE A C 1
ATOM 772 O O . PHE A 1 97 ? 4.478 2.718 12.434 1.00 96.69 97 PHE A O 1
ATOM 779 N N . LYS A 1 98 ? 6.687 3.106 12.422 1.00 97.19 98 LYS A N 1
ATOM 780 C CA . LYS A 1 98 ? 6.686 3.861 13.687 1.00 97.19 98 LYS A CA 1
ATOM 781 C C . LYS A 1 98 ? 5.852 5.138 13.602 1.00 97.19 98 LYS A C 1
ATOM 783 O O . LYS A 1 98 ? 5.210 5.516 14.578 1.00 97.19 98 LYS A O 1
ATOM 788 N N . SER A 1 99 ? 5.828 5.792 12.444 1.00 96.44 99 SER A N 1
ATOM 789 C CA . SER A 1 99 ? 4.932 6.922 12.196 1.00 96.44 99 SER A CA 1
ATOM 790 C C . SER A 1 99 ? 3.471 6.484 12.164 1.00 96.44 99 SER A C 1
ATOM 792 O O . SER A 1 99 ? 2.646 7.151 12.770 1.00 96.44 99 SER A O 1
ATOM 794 N N . ALA A 1 100 ? 3.142 5.332 11.575 1.00 97.69 100 ALA A N 1
ATOM 795 C CA . ALA A 1 100 ? 1.791 4.772 11.642 1.00 97.69 100 ALA A CA 1
ATOM 796 C C . ALA A 1 100 ? 1.338 4.494 13.088 1.00 97.69 100 ALA A C 1
ATOM 798 O O . ALA A 1 100 ? 0.180 4.741 13.424 1.00 97.69 100 ALA A O 1
ATOM 799 N N . GLU A 1 101 ? 2.239 4.017 13.955 1.00 97.88 101 GLU A N 1
ATOM 800 C CA . GLU A 1 101 ? 1.970 3.882 15.394 1.00 97.88 101 GLU A CA 1
ATOM 801 C C . GLU A 1 101 ? 1.751 5.255 16.045 1.00 97.88 101 GLU A C 1
ATOM 803 O O . GLU A 1 101 ? 0.734 5.484 16.690 1.00 97.88 101 GLU A O 1
ATOM 808 N N . THR A 1 102 ? 2.685 6.185 15.838 1.00 97.81 102 THR A N 1
ATOM 809 C CA . THR A 1 102 ? 2.705 7.492 16.515 1.00 97.81 102 THR A CA 1
ATOM 810 C C . THR A 1 102 ? 1.544 8.394 16.094 1.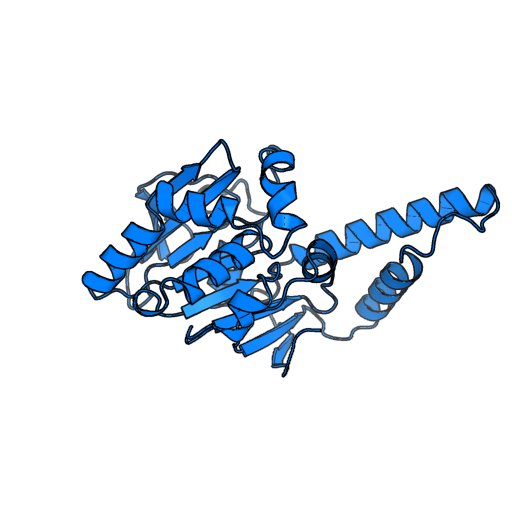00 97.81 102 THR A C 1
ATOM 812 O O . THR A 1 102 ? 1.002 9.115 16.925 1.00 97.81 102 THR A O 1
ATOM 815 N N . GLN A 1 103 ? 1.147 8.348 14.820 1.00 97.94 103 GLN A N 1
ATOM 816 C CA . GLN A 1 103 ? 0.031 9.133 14.287 1.00 97.94 103 GLN A CA 1
ATOM 817 C C . GLN A 1 103 ? -1.338 8.501 14.589 1.00 97.94 103 GLN A C 1
ATOM 819 O O . GLN A 1 103 ? -2.358 9.060 14.209 1.00 97.94 103 GLN A O 1
ATOM 824 N N . GLY A 1 104 ? -1.393 7.345 15.263 1.00 98.00 104 GLY A N 1
ATOM 825 C CA . GLY A 1 104 ? -2.653 6.727 15.682 1.00 98.00 104 GLY A CA 1
ATOM 826 C C . GLY A 1 104 ? -3.345 5.869 14.619 1.00 98.00 104 GLY A C 1
ATOM 827 O O . GLY A 1 104 ? -4.452 5.391 14.861 1.00 98.00 104 GLY A O 1
ATOM 828 N N . ALA A 1 105 ? -2.704 5.588 13.477 1.00 98.38 105 ALA A N 1
ATOM 829 C CA . ALA A 1 105 ? -3.272 4.702 12.454 1.00 98.38 105 ALA A CA 1
ATOM 830 C C . ALA A 1 105 ? -3.487 3.279 12.994 1.00 98.38 105 ALA A C 1
ATOM 832 O O . ALA A 1 105 ? -4.494 2.634 12.707 1.00 98.38 105 ALA A O 1
ATOM 833 N N . VAL A 1 106 ? -2.557 2.797 13.823 1.00 98.31 106 VAL A N 1
ATOM 834 C CA . VAL A 1 106 ? -2.685 1.498 14.500 1.00 98.31 106 VAL A CA 1
ATOM 835 C C . VAL A 1 106 ? -3.798 1.516 15.549 1.00 98.31 106 VAL A C 1
ATOM 837 O O . VAL A 1 106 ? -4.528 0.536 15.682 1.00 98.31 106 VAL A O 1
ATOM 840 N N . ASP A 1 107 ? -3.954 2.612 16.287 1.00 98.50 107 ASP A N 1
ATOM 841 C CA . ASP A 1 107 ? -5.005 2.714 17.301 1.00 98.50 107 ASP A CA 1
ATOM 842 C C . ASP A 1 107 ? -6.393 2.793 16.666 1.00 98.50 107 ASP A C 1
ATOM 844 O O . ASP A 1 107 ? -7.326 2.165 17.163 1.00 98.50 107 ASP A O 1
ATOM 848 N N . TRP A 1 108 ? -6.512 3.438 15.507 1.00 98.56 108 TRP A N 1
ATOM 849 C CA . TRP A 1 108 ? -7.722 3.389 14.694 1.00 98.56 108 TRP A CA 1
ATOM 850 C C . TRP A 1 108 ? -8.084 1.959 14.268 1.00 98.56 108 TRP A C 1
ATOM 852 O O . TRP A 1 108 ? -9.240 1.559 14.398 1.00 98.56 108 TRP A O 1
ATOM 862 N N . LEU A 1 109 ? -7.108 1.143 13.839 1.00 98.38 109 LEU A N 1
ATOM 863 C CA . LEU A 1 109 ? -7.363 -0.267 13.504 1.00 98.38 109 LEU A CA 1
ATOM 864 C C . LEU A 1 109 ? -7.924 -1.045 14.702 1.00 98.38 109 LEU A C 1
ATOM 866 O O . LEU A 1 109 ? -8.885 -1.804 14.554 1.00 98.38 109 LEU A O 1
ATOM 870 N N . LYS A 1 110 ? -7.342 -0.840 15.892 1.00 98.25 110 LYS A N 1
ATOM 871 C CA . LYS A 1 110 ? -7.815 -1.472 17.133 1.00 98.25 110 LYS A CA 1
ATOM 872 C C . LYS A 1 110 ? -9.246 -1.056 17.447 1.00 98.25 110 LYS A C 1
ATOM 874 O O . LYS A 1 110 ? -10.081 -1.929 17.649 1.00 98.25 110 LYS A O 1
ATOM 879 N N . GLN A 1 111 ? -9.543 0.243 17.402 1.00 98.06 111 GLN A N 1
ATOM 880 C CA . GLN A 1 111 ? -10.884 0.775 17.666 1.00 98.06 111 GLN A CA 1
ATOM 881 C C . GLN A 1 111 ? -11.931 0.187 16.713 1.00 98.06 111 GLN A C 1
ATOM 883 O O . GLN A 1 111 ? -12.987 -0.259 17.160 1.00 98.06 111 GLN A O 1
ATOM 888 N N . GLN A 1 112 ? -11.631 0.117 15.411 1.00 97.38 112 GLN A N 1
ATOM 889 C CA . GLN A 1 112 ? -12.531 -0.491 14.426 1.00 97.38 112 GLN A CA 1
ATOM 890 C C . GLN A 1 112 ? -12.759 -1.982 14.710 1.00 97.38 112 GLN A C 1
ATOM 892 O O . GLN A 1 112 ? -13.897 -2.454 14.707 1.00 97.38 112 GLN A O 1
ATOM 897 N N . SER A 1 113 ? -11.691 -2.721 15.022 1.00 96.69 113 SER A N 1
ATOM 898 C CA . SER A 1 113 ? -11.782 -4.139 15.375 1.00 96.69 113 SER A CA 1
ATOM 899 C C . SER A 1 113 ? -12.590 -4.376 16.658 1.00 96.69 113 SER A C 1
ATOM 901 O O . SER A 1 113 ? -13.418 -5.285 16.695 1.00 96.69 113 SER A O 1
ATOM 903 N N . GLU A 1 114 ? -12.380 -3.574 17.702 1.00 96.75 114 GLU A N 1
ATOM 904 C CA . GLU A 1 114 ? -13.106 -3.651 18.979 1.00 96.75 114 GLU A CA 1
ATOM 905 C C . GLU A 1 114 ? -14.590 -3.291 18.823 1.00 96.75 114 GLU A C 1
ATOM 907 O O . GLU A 1 114 ? -15.443 -3.881 19.485 1.00 96.75 114 GLU A O 1
ATOM 912 N N . ALA A 1 115 ? -14.916 -2.397 17.885 1.00 94.62 115 ALA A N 1
ATOM 913 C CA . ALA A 1 115 ? -16.287 -2.083 17.488 1.00 94.62 115 ALA A CA 1
ATOM 914 C C . ALA A 1 115 ? -16.950 -3.177 16.621 1.00 94.62 115 ALA A C 1
ATOM 916 O O . ALA A 1 115 ? -18.093 -3.015 16.193 1.00 94.62 115 ALA A O 1
ATOM 917 N N . GLY A 1 116 ? -16.256 -4.289 16.348 1.00 92.94 116 GLY A N 1
ATOM 918 C CA . GLY A 1 116 ? -16.754 -5.407 15.542 1.00 92.94 116 GLY A CA 1
ATOM 919 C C . GLY A 1 116 ? -16.577 -5.238 14.030 1.00 92.94 116 GLY A C 1
ATOM 920 O O . GLY A 1 116 ? -17.013 -6.098 13.266 1.00 92.94 116 GLY A O 1
ATOM 921 N N . ASN A 1 117 ? -15.906 -4.174 13.584 1.00 91.25 117 ASN A N 1
ATOM 922 C CA . ASN A 1 117 ? -15.689 -3.849 12.177 1.00 91.25 117 ASN A CA 1
ATOM 923 C C . ASN A 1 117 ? -14.223 -4.073 11.796 1.00 91.25 117 ASN A C 1
ATOM 925 O O . ASN A 1 117 ? -13.492 -3.115 11.564 1.00 91.25 117 ASN A O 1
ATOM 929 N N . GLN A 1 118 ? -13.772 -5.331 11.736 1.00 94.31 118 GLN A N 1
ATOM 930 C CA . GLN A 1 118 ? -12.362 -5.606 11.439 1.00 94.31 118 GLN A CA 1
ATOM 931 C C . GLN A 1 118 ? -11.929 -4.978 10.093 1.00 94.31 118 GLN A C 1
ATOM 933 O O . GLN A 1 118 ? -12.476 -5.348 9.045 1.00 94.31 118 GLN A O 1
ATOM 938 N N . PRO A 1 119 ? -10.954 -4.053 10.106 1.00 97.19 119 PRO A N 1
ATOM 939 C CA . PRO A 1 119 ? -10.518 -3.326 8.921 1.00 97.19 119 PRO A CA 1
ATOM 940 C C . PRO A 1 119 ? -9.604 -4.155 8.013 1.00 97.19 119 PRO A C 1
ATOM 942 O O . PRO A 1 119 ? -8.871 -5.037 8.470 1.00 97.19 119 PRO A O 1
ATOM 945 N N . ASP A 1 120 ? -9.584 -3.819 6.723 1.00 98.25 120 ASP A N 1
ATOM 946 C CA . ASP A 1 120 ? -8.511 -4.242 5.818 1.00 98.25 120 ASP A CA 1
ATOM 947 C C . ASP A 1 120 ? -7.381 -3.208 5.791 1.00 98.25 120 ASP A C 1
ATOM 949 O O . ASP A 1 120 ? -7.622 -2.004 5.870 1.00 98.25 120 ASP A O 1
ATOM 953 N N . VAL A 1 121 ? -6.142 -3.666 5.612 1.00 98.56 121 VAL A N 1
ATOM 954 C CA . VAL A 1 121 ? -4.976 -2.789 5.433 1.00 98.56 121 VAL A CA 1
ATOM 955 C C . VAL A 1 121 ? -4.476 -2.903 4.001 1.00 98.56 121 VAL A C 1
ATOM 957 O O . VAL A 1 121 ? -4.173 -3.999 3.523 1.00 98.56 121 VAL A O 1
ATOM 960 N N . ILE A 1 122 ? -4.395 -1.769 3.313 1.00 98.44 122 ILE A N 1
ATOM 961 C CA . ILE A 1 122 ? -4.117 -1.695 1.882 1.00 98.44 122 ILE A CA 1
ATOM 962 C C . ILE A 1 122 ? -2.907 -0.797 1.648 1.00 98.44 122 ILE A C 1
ATOM 964 O O . ILE A 1 122 ? -2.804 0.278 2.238 1.00 98.44 122 ILE A O 1
ATOM 968 N N . GLY A 1 123 ? -2.006 -1.195 0.752 1.00 96.75 123 GLY A N 1
ATOM 969 C CA . GLY A 1 123 ? -0.898 -0.325 0.3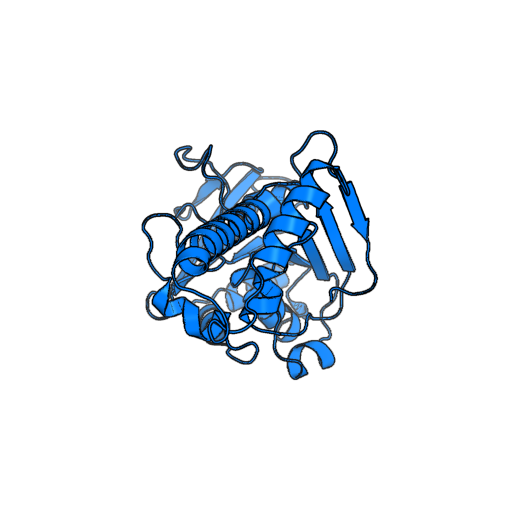69 1.00 96.75 123 GLY A CA 1
ATOM 970 C C . GLY A 1 123 ? -0.201 -0.721 -0.924 1.00 96.75 123 GLY A C 1
ATOM 971 O O . GLY A 1 123 ? -0.104 -1.897 -1.278 1.00 96.75 123 GLY A O 1
ATOM 972 N N . GLU A 1 124 ? 0.322 0.282 -1.618 1.00 93.56 124 GLU A N 1
ATOM 973 C CA . GLU A 1 124 ? 1.161 0.118 -2.802 1.00 93.56 124 GLU A CA 1
ATOM 974 C C . GLU A 1 124 ? 2.615 0.482 -2.486 1.00 93.56 124 GLU A C 1
ATOM 976 O O . GLU A 1 124 ? 2.866 1.273 -1.576 1.00 93.56 124 GLU A O 1
ATOM 981 N N . SER A 1 125 ? 3.583 -0.140 -3.170 1.00 92.12 125 SER A N 1
ATOM 982 C CA . SER A 1 125 ? 5.010 0.188 -3.023 1.00 92.12 125 SER A CA 1
ATOM 983 C C . SER A 1 125 ? 5.450 0.223 -1.544 1.00 92.12 125 SER A C 1
ATOM 985 O O . SER A 1 125 ? 5.320 -0.785 -0.836 1.00 92.12 125 SER A O 1
ATOM 987 N N . LEU A 1 126 ? 5.945 1.363 -1.050 1.00 92.88 126 LEU A N 1
ATOM 988 C CA . LEU A 1 126 ? 6.297 1.587 0.355 1.00 92.88 126 LEU A CA 1
ATOM 989 C C . LEU A 1 126 ? 5.112 1.414 1.320 1.00 92.88 126 LEU A C 1
ATOM 991 O O . LEU A 1 126 ? 5.270 0.780 2.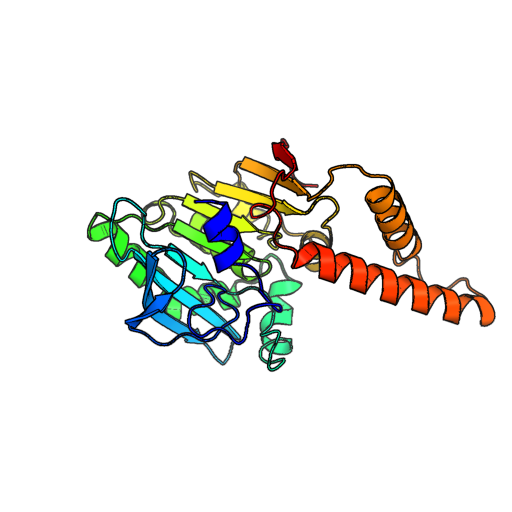361 1.00 92.88 126 LEU A O 1
ATOM 995 N N . GLY A 1 127 ? 3.918 1.880 0.962 1.00 95.50 127 GLY A N 1
ATOM 996 C CA . GLY A 1 127 ? 2.706 1.693 1.756 1.00 95.50 127 GLY A CA 1
ATOM 997 C C . GLY A 1 127 ? 2.359 0.216 1.908 1.00 95.50 127 GLY A C 1
ATOM 998 O O . GLY A 1 127 ? 1.932 -0.221 2.972 1.00 95.50 127 GLY A O 1
ATOM 999 N N . GLY A 1 128 ? 2.654 -0.596 0.889 1.00 96.38 128 GLY A N 1
ATOM 1000 C CA . GLY A 1 128 ? 2.533 -2.050 0.963 1.00 96.38 128 GLY A CA 1
ATOM 1001 C C . GLY A 1 128 ? 3.554 -2.716 1.900 1.00 96.38 128 GLY A C 1
ATOM 1002 O O . GLY A 1 128 ? 3.239 -3.728 2.523 1.00 96.38 128 GLY A O 1
ATOM 1003 N N . LYS A 1 129 ? 4.762 -2.158 2.063 1.00 96.12 129 LYS A N 1
ATOM 1004 C CA . LYS A 1 129 ? 5.714 -2.604 3.103 1.00 96.12 129 LYS A CA 1
ATOM 1005 C C . LYS A 1 129 ? 5.194 -2.274 4.498 1.00 96.12 129 LYS A C 1
ATOM 1007 O O . LYS A 1 129 ? 5.225 -3.139 5.371 1.00 96.12 129 LYS A O 1
ATOM 1012 N N . VAL A 1 130 ? 4.674 -1.065 4.699 1.00 97.75 130 VAL A N 1
ATOM 1013 C CA . VAL A 1 130 ? 4.087 -0.658 5.986 1.00 97.75 130 VAL A CA 1
ATOM 1014 C C . VAL A 1 130 ? 2.865 -1.517 6.319 1.00 97.75 130 VAL A C 1
ATOM 1016 O O . VAL A 1 130 ? 2.755 -2.005 7.439 1.00 97.75 130 VAL A O 1
ATOM 1019 N N . ALA A 1 131 ? 2.003 -1.796 5.337 1.00 98.44 131 ALA A N 1
ATOM 1020 C CA . ALA A 1 131 ? 0.862 -2.695 5.491 1.00 98.44 131 ALA A CA 1
ATOM 1021 C C . ALA A 1 131 ? 1.289 -4.094 5.967 1.00 98.44 131 ALA A C 1
ATOM 1023 O O . ALA A 1 131 ? 0.693 -4.638 6.893 1.00 98.44 131 ALA A O 1
ATOM 1024 N N . GLN A 1 132 ? 2.363 -4.651 5.396 1.00 98.19 132 GLN A N 1
ATOM 1025 C CA . GLN A 1 132 ? 2.934 -5.921 5.855 1.00 98.19 132 GLN A CA 1
ATOM 1026 C C . GLN A 1 132 ? 3.489 -5.832 7.285 1.00 98.19 132 GLN A C 1
ATOM 1028 O O . GLN A 1 132 ? 3.263 -6.736 8.084 1.00 98.19 132 GLN A O 1
ATOM 1033 N N . GLN A 1 133 ? 4.193 -4.751 7.634 1.00 98.00 133 GLN A N 1
ATOM 1034 C CA . GLN A 1 133 ? 4.723 -4.538 8.989 1.00 98.00 133 GLN A CA 1
ATOM 1035 C C . GLN A 1 133 ? 3.598 -4.459 10.032 1.00 98.00 133 GLN A C 1
ATOM 1037 O O . GLN A 1 133 ? 3.691 -5.093 11.085 1.00 98.00 133 GLN A O 1
ATOM 1042 N N . ILE A 1 134 ? 2.518 -3.745 9.708 1.00 98.38 134 ILE A N 1
ATOM 1043 C CA . ILE A 1 134 ? 1.300 -3.666 10.519 1.00 98.38 134 ILE A CA 1
ATOM 1044 C C . ILE A 1 134 ? 0.663 -5.055 10.658 1.00 98.38 134 ILE A C 1
ATOM 1046 O O . ILE A 1 134 ? 0.393 -5.482 11.777 1.00 98.38 134 ILE A O 1
ATOM 1050 N N . ALA A 1 135 ? 0.509 -5.800 9.560 1.00 98.00 135 ALA A N 1
ATOM 1051 C CA . ALA A 1 135 ? -0.075 -7.142 9.565 1.00 98.00 135 ALA A CA 1
ATOM 1052 C C . ALA A 1 135 ? 0.677 -8.134 10.464 1.00 98.00 135 ALA A C 1
ATOM 1054 O O . ALA A 1 135 ? 0.061 -8.964 11.127 1.00 98.00 135 ALA A O 1
ATOM 1055 N N . VAL A 1 136 ? 2.009 -8.047 10.511 1.00 97.75 136 VAL A N 1
ATOM 1056 C CA . VAL A 1 136 ? 2.837 -8.919 11.360 1.00 97.75 136 VAL A CA 1
ATOM 1057 C C . VAL A 1 136 ? 2.705 -8.566 12.837 1.00 97.75 136 VAL A C 1
ATOM 1059 O O . VAL A 1 136 ? 2.654 -9.464 13.676 1.00 97.75 136 VAL A O 1
ATOM 1062 N N . LYS A 1 137 ? 2.685 -7.271 13.168 1.00 97.31 137 LYS A N 1
ATOM 1063 C CA . LYS A 1 137 ? 2.722 -6.793 14.559 1.00 97.31 137 LYS A CA 1
ATOM 1064 C C . LYS A 1 137 ? 1.337 -6.710 15.203 1.00 97.31 137 LYS A C 1
ATOM 1066 O O . LYS A 1 137 ? 1.236 -6.841 16.419 1.00 97.31 137 LYS A O 1
ATOM 1071 N N . TYR A 1 138 ? 0.292 -6.543 14.396 1.00 97.12 138 TYR A N 1
ATOM 1072 C CA . TYR A 1 138 ? -1.093 -6.343 14.828 1.00 97.12 138 TYR A CA 1
ATOM 1073 C C . TYR A 1 138 ? -2.097 -7.265 14.106 1.00 97.12 138 TYR A C 1
ATOM 1075 O O . TYR A 1 138 ? -3.150 -6.793 13.678 1.00 97.12 138 TYR A O 1
ATOM 1083 N N . PRO A 1 139 ? -1.814 -8.577 13.960 1.00 96.62 139 PRO A N 1
ATOM 1084 C CA . PRO A 1 139 ? -2.620 -9.472 13.126 1.00 96.62 139 PRO A CA 1
ATOM 1085 C C . PRO A 1 139 ? -4.067 -9.627 13.614 1.00 96.62 139 PRO A C 1
ATOM 1087 O O . PRO A 1 139 ? -4.956 -9.857 12.802 1.00 96.62 139 PRO A O 1
ATOM 1090 N N . ASP A 1 140 ? -4.313 -9.494 14.920 1.00 96.50 140 ASP A N 1
ATOM 1091 C CA . ASP A 1 140 ? -5.632 -9.733 15.522 1.00 96.50 140 ASP A CA 1
ATOM 1092 C C . ASP A 1 140 ? -6.645 -8.611 15.234 1.00 96.50 140 ASP A C 1
ATOM 1094 O O . ASP A 1 140 ? -7.852 -8.820 15.359 1.00 96.50 140 ASP A O 1
ATOM 1098 N N . PHE A 1 141 ? -6.167 -7.437 14.808 1.00 97.19 141 PHE A N 1
ATOM 1099 C CA . PHE A 1 141 ? -6.994 -6.260 14.524 1.00 97.19 141 PHE A CA 1
ATOM 1100 C C . PHE A 1 141 ? -7.270 -6.068 13.032 1.00 97.19 141 PHE A C 1
ATOM 1102 O O . PHE A 1 141 ? -7.805 -5.039 12.632 1.00 97.19 141 PHE A O 1
ATOM 1109 N N . ILE A 1 142 ? -6.856 -7.017 12.190 1.00 97.38 142 ILE A N 1
ATOM 1110 C CA . ILE A 1 142 ? -6.868 -6.869 10.735 1.00 97.38 142 ILE A CA 1
ATOM 1111 C C . ILE A 1 142 ? -7.613 -8.043 10.123 1.00 97.38 142 ILE A C 1
ATOM 1113 O O . ILE A 1 142 ? -7.285 -9.207 10.352 1.00 97.38 142 ILE A O 1
ATOM 1117 N N . ARG A 1 143 ? -8.601 -7.737 9.285 1.00 97.06 143 ARG A N 1
ATOM 1118 C CA . ARG A 1 143 ? -9.369 -8.747 8.556 1.00 97.06 143 ARG A CA 1
ATOM 1119 C C . ARG A 1 143 ? -8.574 -9.318 7.387 1.00 97.06 143 ARG A C 1
ATOM 1121 O O . ARG A 1 143 ? -8.596 -10.530 7.146 1.00 97.06 143 ARG A O 1
ATOM 1128 N N . SER A 1 144 ? -7.921 -8.454 6.612 1.00 98.00 144 SER A N 1
ATOM 1129 C CA . SER A 1 144 ? -7.078 -8.820 5.468 1.00 98.00 144 SER A CA 1
ATOM 1130 C C . SER A 1 144 ? -6.015 -7.761 5.185 1.00 98.00 144 SER A C 1
ATOM 1132 O O . SER A 1 144 ? -6.195 -6.577 5.463 1.00 98.00 144 SER A O 1
ATOM 1134 N N . THR A 1 145 ? -4.908 -8.185 4.579 1.00 98.50 145 THR A N 1
ATOM 1135 C CA . THR A 1 145 ? -3.852 -7.288 4.094 1.00 98.50 145 THR A CA 1
ATOM 1136 C C . THR A 1 145 ? -3.732 -7.433 2.590 1.00 98.50 145 THR A C 1
ATOM 1138 O O . THR A 1 145 ? -3.506 -8.536 2.096 1.00 98.50 145 THR A O 1
ATOM 1141 N N . VAL A 1 146 ? -3.884 -6.334 1.856 1.00 98.31 146 VAL A N 1
ATOM 1142 C CA . VAL A 1 146 ? -3.864 -6.338 0.391 1.00 98.31 146 VAL A CA 1
ATOM 1143 C C . VAL A 1 146 ? -2.794 -5.383 -0.106 1.00 98.31 146 VAL A C 1
ATOM 1145 O O . VAL A 1 146 ? -2.872 -4.178 0.125 1.00 98.31 146 VAL A O 1
ATOM 1148 N N . THR A 1 147 ? -1.787 -5.906 -0.800 1.00 97.00 147 THR A N 1
ATOM 1149 C CA . THR A 1 147 ? -0.698 -5.079 -1.320 1.00 97.00 147 THR A CA 1
ATOM 1150 C C . THR A 1 147 ? -0.617 -5.114 -2.835 1.00 97.00 147 THR A C 1
ATOM 1152 O O . THR A 1 147 ? -0.906 -6.130 -3.465 1.00 97.00 147 THR A O 1
ATOM 1155 N N . PHE A 1 148 ? -0.195 -3.997 -3.424 1.00 94.50 148 PHE A N 1
ATOM 1156 C CA . PHE A 1 148 ? 0.052 -3.871 -4.859 1.00 94.50 148 PHE A CA 1
ATOM 1157 C C . PHE A 1 148 ? 1.499 -3.460 -5.090 1.00 94.50 148 PHE A C 1
ATOM 1159 O O . PHE A 1 148 ? 1.949 -2.490 -4.495 1.00 94.50 148 PHE A O 1
ATOM 1166 N N . ASN A 1 149 ? 2.238 -4.182 -5.935 1.00 92.00 149 ASN A N 1
ATOM 1167 C CA . ASN A 1 149 ? 3.624 -3.865 -6.303 1.00 92.00 149 ASN A CA 1
ATOM 1168 C C . ASN A 1 149 ? 4.488 -3.443 -5.099 1.00 92.00 149 ASN A C 1
ATOM 1170 O O . ASN A 1 149 ? 5.275 -2.501 -5.182 1.00 92.00 149 ASN A O 1
ATOM 1174 N N . SER A 1 150 ? 4.273 -4.088 -3.951 1.00 92.88 150 SER A N 1
ATOM 1175 C CA . SER A 1 150 ? 4.801 -3.617 -2.676 1.00 92.88 150 SER A CA 1
ATOM 1176 C C . SER A 1 150 ? 6.287 -3.879 -2.546 1.00 92.88 150 SER A C 1
ATOM 1178 O O . SER A 1 150 ? 6.804 -4.839 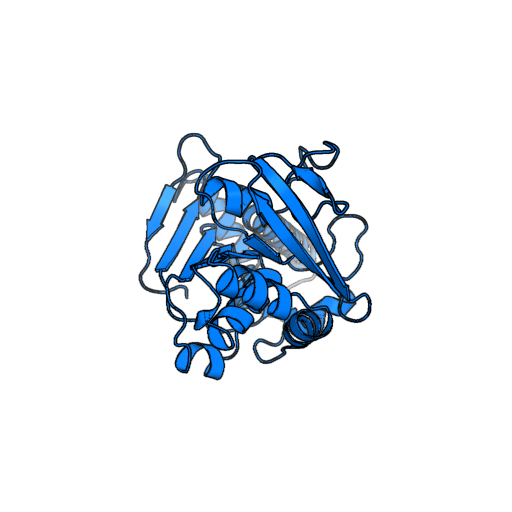-3.109 1.00 92.88 150 SER A O 1
ATOM 1180 N N . LEU A 1 151 ? 6.961 -3.063 -1.743 1.00 92.50 151 LEU A N 1
ATOM 1181 C CA . LEU A 1 151 ? 8.290 -3.394 -1.244 1.00 92.50 151 LEU A CA 1
ATOM 1182 C C . LEU A 1 151 ? 8.211 -4.564 -0.251 1.00 92.50 151 LEU A C 1
ATOM 1184 O O . LEU A 1 151 ? 7.192 -4.751 0.421 1.00 92.50 151 LEU A O 1
ATOM 1188 N N . GLY A 1 152 ? 9.294 -5.333 -0.133 1.00 92.62 152 GLY A N 1
ATOM 1189 C CA . GLY A 1 152 ? 9.400 -6.384 0.879 1.00 92.62 152 GLY A CA 1
ATOM 1190 C C . GLY A 1 152 ? 9.668 -5.830 2.286 1.00 92.62 152 GLY A C 1
ATOM 1191 O O . GLY A 1 152 ? 10.026 -4.665 2.469 1.00 92.62 152 GLY A O 1
ATOM 1192 N N . VAL A 1 153 ? 9.535 -6.681 3.292 1.00 94.81 153 VAL A N 1
ATOM 1193 C CA . VAL A 1 153 ? 9.929 -6.463 4.688 1.00 94.81 153 VAL A CA 1
ATOM 1194 C C . VAL A 1 153 ? 11.246 -7.183 5.002 1.00 94.81 153 VAL A C 1
ATOM 1196 O O . VAL A 1 153 ? 11.843 -7.841 4.150 1.00 94.81 153 VAL A O 1
ATOM 1199 N N . SER A 1 154 ? 11.748 -7.052 6.233 1.00 94.19 154 SER A N 1
ATOM 1200 C CA . SER A 1 154 ? 12.892 -7.862 6.665 1.00 94.19 154 SER A CA 1
ATOM 1201 C C . SER A 1 154 ? 12.558 -9.355 6.664 1.00 94.19 154 SER A C 1
ATOM 1203 O O . SER A 1 154 ? 11.443 -9.745 7.010 1.00 94.19 154 SER A O 1
ATOM 1205 N N . GLN A 1 155 ? 13.560 -10.188 6.379 1.00 93.69 155 GLN A N 1
ATOM 1206 C CA . GLN A 1 155 ? 13.449 -11.647 6.461 1.00 93.69 155 GLN A CA 1
ATOM 1207 C C . GLN A 1 155 ? 12.870 -12.110 7.807 1.00 93.69 155 GLN A C 1
ATOM 1209 O O . GLN A 1 155 ? 11.952 -12.920 7.842 1.00 93.69 155 GLN A O 1
ATOM 1214 N N . LYS A 1 156 ? 13.325 -11.515 8.919 1.00 94.31 156 LYS A N 1
ATOM 1215 C CA . LYS A 1 156 ? 12.802 -11.811 10.260 1.00 94.31 156 LYS A CA 1
ATOM 1216 C C . LYS A 1 156 ? 11.286 -11.595 10.355 1.00 94.31 156 LYS A C 1
ATOM 1218 O O . LYS A 1 156 ? 10.591 -12.428 10.928 1.00 94.31 156 LYS A O 1
ATOM 1223 N N . LEU A 1 157 ? 10.761 -10.485 9.828 1.00 94.69 157 LEU A N 1
ATOM 1224 C CA . LEU A 1 157 ? 9.314 -10.233 9.839 1.00 94.69 157 LEU A CA 1
ATOM 1225 C C . LEU A 1 157 ? 8.559 -11.225 8.951 1.00 94.69 157 LEU A C 1
ATOM 1227 O O . LEU A 1 157 ? 7.514 -11.716 9.365 1.00 94.69 157 LEU A O 1
ATOM 1231 N N . ALA A 1 158 ? 9.095 -11.540 7.771 1.00 94.62 158 ALA A N 1
ATOM 1232 C CA . ALA A 1 158 ? 8.498 -12.526 6.876 1.00 94.62 158 ALA A CA 1
ATOM 1233 C C . ALA A 1 158 ? 8.396 -13.913 7.538 1.00 94.62 158 ALA A C 1
ATOM 1235 O O . ALA A 1 158 ? 7.318 -14.500 7.571 1.00 94.62 158 ALA A O 1
ATOM 1236 N N . GLU A 1 159 ? 9.477 -14.397 8.151 1.00 94.44 159 GLU A N 1
ATOM 1237 C CA . GLU A 1 159 ? 9.543 -15.727 8.777 1.00 94.44 159 GLU A CA 1
ATOM 1238 C C . GLU A 1 159 ? 8.691 -15.853 10.047 1.00 94.44 159 GLU A C 1
ATOM 1240 O O . GLU A 1 159 ? 8.159 -16.921 10.343 1.00 94.44 159 GLU A O 1
ATOM 1245 N N . THR A 1 160 ? 8.557 -14.771 10.817 1.00 93.75 160 THR A N 1
ATOM 1246 C CA . THR A 1 160 ? 7.807 -14.769 12.088 1.00 93.75 160 THR A CA 1
ATOM 1247 C C . THR A 1 160 ? 6.330 -14.406 11.941 1.00 93.75 160 THR A C 1
ATOM 1249 O O . THR A 1 160 ? 5.592 -14.436 12.931 1.00 93.75 160 THR A O 1
ATOM 1252 N N . SER A 1 161 ? 5.888 -14.056 10.731 1.00 95.06 161 SER A N 1
ATOM 1253 C CA . SER A 1 161 ? 4.528 -13.590 10.483 1.00 95.06 161 SER A CA 1
ATOM 1254 C C . SER A 1 161 ? 3.479 -14.643 10.840 1.00 95.06 161 SER A C 1
ATOM 1256 O O . SER A 1 161 ? 3.529 -15.789 10.396 1.00 95.06 161 SER A O 1
ATOM 1258 N N . LYS A 1 162 ? 2.471 -14.213 11.604 1.00 94.44 162 LYS A N 1
ATOM 1259 C CA . LYS A 1 162 ? 1.233 -14.965 11.867 1.00 94.44 162 LYS A CA 1
ATOM 1260 C C . LYS A 1 162 ? 0.017 -14.331 11.188 1.00 94.44 162 LYS A C 1
ATOM 1262 O O . LYS A 1 162 ? -1.113 -14.727 11.477 1.00 94.44 162 LYS A O 1
ATOM 1267 N N . ALA A 1 163 ? 0.250 -13.335 10.329 1.00 94.81 163 ALA A N 1
ATOM 1268 C CA . ALA A 1 163 ? -0.802 -12.635 9.611 1.00 94.81 163 ALA A CA 1
ATOM 1269 C C . ALA A 1 163 ? -1.637 -13.627 8.794 1.00 94.81 163 ALA A C 1
ATOM 1271 O O . ALA A 1 163 ? -1.122 -14.581 8.209 1.00 94.81 163 ALA A O 1
ATOM 1272 N N . ARG A 1 164 ? -2.947 -13.399 8.768 1.00 93.12 164 ARG A N 1
ATOM 1273 C CA . ARG A 1 164 ? -3.905 -14.207 8.011 1.00 93.12 164 ARG A CA 1
ATOM 1274 C C . ARG A 1 164 ? -4.478 -13.359 6.885 1.00 93.12 164 ARG A C 1
ATOM 1276 O O . ARG A 1 164 ? -4.481 -12.138 6.975 1.00 93.12 164 ARG A O 1
ATOM 1283 N N . ASN A 1 165 ? -4.984 -14.013 5.840 1.00 96.56 165 ASN A N 1
ATOM 1284 C CA . ASN A 1 165 ? -5.654 -13.344 4.718 1.00 96.56 165 ASN A CA 1
ATOM 1285 C C . ASN A 1 165 ? -4.796 -12.236 4.079 1.00 96.56 165 ASN A C 1
ATOM 1287 O O . ASN A 1 165 ? -5.224 -11.089 3.939 1.00 96.56 165 ASN A O 1
ATOM 1291 N N . VAL A 1 166 ? -3.566 -12.590 3.709 1.00 97.94 166 VAL A N 1
ATOM 1292 C CA . VAL A 1 166 ? -2.649 -11.691 3.007 1.00 97.94 166 VAL A CA 1
ATOM 1293 C C . VAL A 1 166 ? -2.715 -11.964 1.506 1.00 97.94 166 VAL A C 1
ATOM 1295 O O . VAL A 1 166 ? -2.606 -13.115 1.077 1.00 97.94 166 VAL A O 1
ATOM 1298 N N . PHE A 1 167 ? -2.878 -10.909 0.713 1.00 97.81 167 PHE A N 1
ATOM 1299 C CA . PHE A 1 167 ? -2.967 -10.950 -0.743 1.00 97.81 167 PHE A CA 1
ATOM 1300 C C . PHE A 1 167 ? -1.955 -9.971 -1.334 1.00 97.81 167 PHE A C 1
ATOM 1302 O O . PHE A 1 167 ? -2.043 -8.762 -1.121 1.00 97.81 167 PHE A O 1
ATOM 1309 N N . HIS A 1 168 ? -1.001 -10.490 -2.096 1.00 96.38 168 HIS A N 1
ATOM 1310 C CA . HIS A 1 168 ? 0.012 -9.697 -2.776 1.00 96.38 168 HIS A CA 1
ATOM 1311 C C . HIS A 1 168 ? -0.243 -9.703 -4.278 1.00 96.38 168 HIS A C 1
ATOM 1313 O O . HIS A 1 168 ? -0.228 -10.757 -4.912 1.00 96.38 168 HIS A O 1
ATOM 1319 N N . TYR A 1 169 ? -0.440 -8.527 -4.859 1.00 94.88 169 TYR A N 1
ATOM 1320 C CA . TYR A 1 169 ? -0.642 -8.339 -6.287 1.00 94.88 169 TYR A CA 1
ATOM 1321 C C . TYR A 1 169 ? 0.584 -7.689 -6.922 1.00 94.88 169 TYR A C 1
ATOM 1323 O O . TYR A 1 169 ? 1.003 -6.607 -6.521 1.00 94.88 169 TYR A O 1
ATOM 1331 N N . PHE A 1 170 ? 1.121 -8.307 -7.969 1.00 91.00 170 PHE A N 1
ATOM 1332 C CA . PHE A 1 170 ? 2.266 -7.802 -8.719 1.00 91.00 170 PHE A CA 1
ATOM 1333 C C . PHE A 1 170 ? 1.925 -7.661 -10.194 1.00 91.00 170 PHE A C 1
ATOM 1335 O O . PHE A 1 170 ? 1.479 -8.617 -10.832 1.00 91.00 170 PHE A O 1
ATOM 1342 N N . THR A 1 171 ? 2.166 -6.489 -10.774 1.00 89.06 171 THR A N 1
ATOM 1343 C CA . THR A 1 171 ? 2.073 -6.314 -12.220 1.00 89.06 171 THR A CA 1
ATOM 1344 C C . THR A 1 171 ? 3.093 -7.237 -12.896 1.00 89.06 171 THR A C 1
ATOM 1346 O O . THR A 1 171 ? 4.243 -7.345 -12.481 1.00 89.06 171 THR A O 1
ATOM 1349 N N . LEU A 1 172 ? 2.689 -7.930 -13.958 1.00 81.88 172 LEU A N 1
ATOM 1350 C CA . LEU A 1 172 ? 3.555 -8.826 -14.718 1.00 81.88 172 LEU A CA 1
ATOM 1351 C C . LEU A 1 172 ? 4.853 -8.109 -15.133 1.00 81.88 172 LEU A C 1
ATOM 1353 O O . LEU A 1 172 ? 4.830 -7.099 -15.841 1.00 81.88 172 LEU A O 1
ATOM 1357 N N . GLY A 1 173 ? 5.986 -8.679 -14.716 1.00 69.00 173 GLY A N 1
ATOM 1358 C CA . GLY A 1 173 ? 7.318 -8.146 -14.999 1.00 69.00 173 GLY A CA 1
ATOM 1359 C C . GLY A 1 173 ? 7.743 -6.975 -14.106 1.00 69.00 173 GLY A C 1
ATOM 1360 O O . GLY A 1 173 ? 8.789 -6.384 -14.374 1.00 69.00 173 GLY A O 1
ATOM 1361 N N . GLU A 1 174 ? 6.968 -6.643 -13.072 1.00 73.81 174 GLU A N 1
ATOM 1362 C CA . GLU A 1 174 ? 7.317 -5.645 -12.064 1.00 73.81 174 GLU A CA 1
ATOM 1363 C C . GLU A 1 174 ? 8.457 -6.156 -11.181 1.00 73.81 174 GLU A C 1
ATOM 1365 O O . GLU A 1 174 ? 8.303 -7.087 -10.401 1.00 73.81 174 GLU A O 1
ATOM 1370 N N . LYS A 1 175 ? 9.645 -5.577 -11.309 1.00 68.75 175 LYS A N 1
ATOM 1371 C CA . LYS A 1 175 ? 10.801 -5.965 -10.487 1.00 68.75 175 LYS A CA 1
ATOM 1372 C C . LYS A 1 175 ? 11.408 -4.790 -9.745 1.00 68.75 175 LYS A C 1
ATOM 1374 O O . LYS A 1 175 ? 12.356 -4.992 -8.999 1.00 68.75 175 LYS A O 1
ATOM 1379 N N . TYR A 1 176 ? 10.887 -3.585 -9.948 1.00 67.06 176 TYR A N 1
ATOM 1380 C CA . TYR A 1 176 ? 11.374 -2.363 -9.334 1.00 67.06 176 TYR A CA 1
ATOM 1381 C C . TYR A 1 176 ? 11.264 -2.444 -7.818 1.00 67.06 176 TYR A C 1
ATOM 1383 O O . TYR A 1 176 ? 12.268 -2.264 -7.140 1.00 67.06 176 TYR A O 1
ATOM 1391 N N . ALA A 1 177 ? 10.088 -2.805 -7.302 1.00 68.62 177 ALA A N 1
ATOM 1392 C CA . ALA A 1 177 ? 9.866 -2.892 -5.862 1.00 68.62 177 ALA A CA 1
ATOM 1393 C C . ALA A 1 177 ? 10.815 -3.905 -5.192 1.00 68.62 177 ALA A C 1
ATOM 1395 O O . ALA A 1 177 ? 11.503 -3.589 -4.224 1.00 68.62 177 ALA A O 1
ATOM 1396 N N . TYR A 1 178 ? 10.953 -5.092 -5.786 1.00 67.19 178 TYR A N 1
ATOM 1397 C CA . TYR A 1 178 ? 11.917 -6.093 -5.330 1.00 67.19 178 TYR A CA 1
ATOM 1398 C C . TYR A 1 178 ? 13.374 -5.605 -5.442 1.00 67.19 178 TYR A C 1
ATOM 1400 O O . TYR A 1 178 ? 14.161 -5.752 -4.510 1.00 67.19 178 TYR A O 1
ATOM 1408 N N . TRP A 1 179 ? 13.765 -4.994 -6.564 1.00 68.69 179 TRP A N 1
ATOM 1409 C CA . TRP A 1 179 ? 15.132 -4.497 -6.756 1.00 68.69 179 TRP A CA 1
ATOM 1410 C C . TRP A 1 179 ? 15.490 -3.341 -5.831 1.00 68.69 179 TRP A C 1
ATOM 1412 O O . TRP A 1 179 ? 16.667 -3.210 -5.492 1.00 68.69 179 TRP A O 1
ATOM 1422 N N . ALA A 1 180 ? 14.511 -2.520 -5.454 1.00 72.94 180 ALA A N 1
ATOM 1423 C CA . ALA A 1 180 ? 14.720 -1.370 -4.595 1.00 72.94 180 ALA A CA 1
ATOM 1424 C C . ALA A 1 180 ? 15.241 -1.808 -3.225 1.00 72.94 180 ALA A C 1
ATOM 1426 O O . ALA A 1 180 ? 16.249 -1.277 -2.771 1.00 72.94 180 ALA A O 1
ATOM 1427 N N . ASN A 1 181 ? 14.633 -2.819 -2.600 1.00 82.31 181 ASN A N 1
ATOM 1428 C CA . ASN A 1 181 ? 14.937 -3.129 -1.202 1.00 82.31 181 ASN A CA 1
ATOM 1429 C C . ASN A 1 181 ? 15.401 -4.561 -0.926 1.00 82.31 181 ASN A C 1
ATOM 1431 O O . ASN A 1 181 ? 15.899 -4.818 0.170 1.00 82.31 181 ASN A O 1
ATOM 1435 N N . LYS A 1 182 ? 15.265 -5.471 -1.905 1.00 82.00 182 LYS A N 1
ATOM 1436 C CA . LYS A 1 182 ? 15.560 -6.911 -1.788 1.00 82.00 182 LYS A CA 1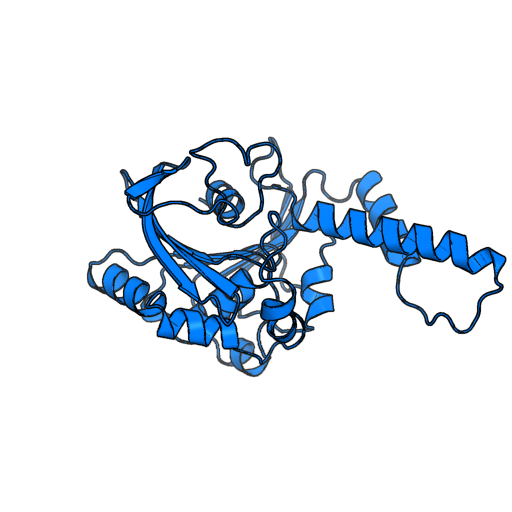
ATOM 1437 C C . LYS A 1 182 ? 14.949 -7.544 -0.531 1.00 82.00 182 LYS A C 1
ATOM 1439 O O . LYS A 1 182 ? 15.565 -8.409 0.086 1.00 82.00 182 LYS A O 1
ATOM 1444 N N . GLY A 1 183 ? 13.798 -7.033 -0.105 1.00 86.44 183 GLY A N 1
ATOM 1445 C CA . GLY A 1 183 ? 13.077 -7.529 1.055 1.00 86.44 183 GLY A CA 1
ATOM 1446 C C . GLY A 1 183 ? 12.311 -8.807 0.736 1.00 86.44 183 GLY A C 1
ATOM 1447 O O . GLY A 1 183 ? 12.043 -9.116 -0.423 1.00 86.44 183 GLY A O 1
ATOM 1448 N N . GLU A 1 184 ? 11.927 -9.502 1.797 1.00 92.69 184 GLU A N 1
ATOM 1449 C CA . GLU A 1 184 ? 11.079 -10.690 1.749 1.00 92.69 184 GLU A CA 1
ATOM 1450 C C . GLU A 1 184 ? 9.609 -10.298 1.905 1.00 92.69 184 GLU A C 1
ATOM 1452 O O . GLU A 1 184 ? 9.299 -9.230 2.429 1.00 92.69 184 GLU A O 1
ATOM 1457 N N . TYR A 1 185 ? 8.684 -11.155 1.491 1.00 94.44 185 TYR A N 1
ATOM 1458 C CA . TYR A 1 185 ? 7.251 -10.913 1.671 1.00 94.44 185 TYR A CA 1
ATOM 1459 C C . TYR A 1 185 ? 6.702 -11.813 2.768 1.00 94.44 185 TYR A C 1
ATOM 1461 O O . TYR A 1 185 ? 7.122 -12.962 2.910 1.00 94.44 185 TYR A O 1
ATOM 1469 N N . ILE A 1 186 ? 5.756 -11.297 3.549 1.00 96.00 186 ILE A N 1
ATOM 1470 C CA . ILE A 1 186 ? 5.075 -12.125 4.547 1.00 96.00 186 ILE A CA 1
ATOM 1471 C C . ILE A 1 186 ? 4.266 -13.233 3.836 1.00 96.00 186 ILE A C 1
ATOM 1473 O O . ILE A 1 186 ? 3.800 -13.020 2.716 1.00 96.00 186 ILE A O 1
ATOM 1477 N N . PRO A 1 187 ? 4.080 -14.419 4.440 1.00 95.75 187 PRO A N 1
ATOM 1478 C CA . PRO A 1 187 ? 3.314 -15.496 3.825 1.00 95.75 187 PRO A CA 1
ATOM 1479 C C . PRO A 1 187 ? 1.887 -15.065 3.470 1.00 95.75 187 PRO A C 1
ATOM 1481 O O . PRO A 1 187 ? 1.199 -14.422 4.264 1.00 95.75 187 PRO A O 1
ATOM 1484 N N . GLY A 1 188 ? 1.429 -15.455 2.281 1.00 95.62 188 GLY A N 1
ATOM 1485 C CA . GLY A 1 188 ? 0.144 -15.032 1.739 1.00 95.62 188 GLY A CA 1
ATOM 1486 C C . GLY A 1 188 ? -0.157 -15.647 0.378 1.00 95.62 188 GLY A C 1
ATOM 1487 O O . GLY A 1 188 ? 0.509 -16.576 -0.077 1.00 95.62 188 GLY A O 1
ATOM 1488 N N . GLN A 1 189 ? -1.188 -15.131 -0.281 1.00 96.44 189 GLN A N 1
ATOM 1489 C CA . GLN A 1 189 ? -1.520 -15.477 -1.657 1.00 96.44 189 GLN A CA 1
ATOM 1490 C C . GLN A 1 189 ? -0.870 -14.478 -2.611 1.00 96.44 189 GLN A C 1
ATOM 1492 O O . GLN A 1 189 ? -1.105 -13.277 -2.507 1.00 96.44 189 GLN A O 1
ATOM 1497 N N . PHE A 1 190 ? -0.093 -14.979 -3.565 1.00 95.06 190 PHE A N 1
ATOM 1498 C CA . PHE A 1 190 ? 0.601 -14.156 -4.547 1.00 95.06 190 PHE A CA 1
ATOM 1499 C C . PHE A 1 190 ? -0.126 -14.210 -5.890 1.00 95.06 190 PHE A C 1
ATOM 1501 O O . PHE A 1 190 ? -0.428 -15.286 -6.412 1.00 95.06 190 PHE A O 1
ATOM 1508 N N . PHE A 1 191 ? -0.382 -13.044 -6.470 1.00 94.00 191 PHE A N 1
ATOM 1509 C CA . PHE A 1 191 ? -1.052 -12.884 -7.750 1.00 94.00 191 PHE A CA 1
ATOM 1510 C C . PHE A 1 191 ? -0.206 -12.039 -8.680 1.00 94.00 191 PHE A C 1
ATOM 1512 O O . PHE A 1 191 ? 0.188 -10.921 -8.363 1.00 94.00 191 PHE A O 1
ATOM 1519 N N . GLN A 1 192 ? 0.009 -12.552 -9.879 1.00 91.50 192 GLN A N 1
ATOM 1520 C CA . GLN A 1 192 ? 0.570 -11.794 -10.976 1.00 91.50 192 GLN A CA 1
ATOM 1521 C C . GLN A 1 192 ? -0.564 -11.281 -11.867 1.00 91.50 192 GLN A C 1
ATOM 1523 O O . GLN A 1 192 ? -1.352 -12.074 -12.390 1.00 91.50 192 GLN A O 1
ATOM 1528 N N . ILE A 1 193 ? -0.630 -9.966 -12.066 1.00 91.75 193 ILE A N 1
ATOM 1529 C CA . ILE A 1 193 ? -1.700 -9.287 -12.805 1.00 91.75 193 ILE A CA 1
ATOM 1530 C C . ILE A 1 193 ? -1.169 -8.612 -14.067 1.00 91.75 193 ILE A C 1
ATOM 1532 O O . ILE A 1 193 ? -0.073 -8.062 -14.087 1.00 91.75 193 ILE A O 1
ATOM 1536 N N . SER A 1 194 ? -1.924 -8.639 -15.163 1.00 89.50 194 SER A N 1
ATOM 1537 C CA . SER A 1 194 ? -1.557 -7.888 -16.371 1.00 89.50 194 SER A CA 1
ATOM 1538 C C . SER A 1 194 ? -2.744 -7.574 -17.266 1.00 89.50 194 SER A C 1
ATOM 1540 O O . SER A 1 194 ? -3.746 -8.283 -17.265 1.00 89.50 194 SER A O 1
ATOM 1542 N N . LYS A 1 195 ? -2.593 -6.544 -18.103 1.00 84.06 195 LYS A N 1
ATOM 1543 C CA . LYS A 1 195 ? -3.611 -6.165 -19.088 1.00 84.06 195 LYS A CA 1
ATOM 1544 C C . LYS A 1 195 ? -3.771 -7.196 -20.209 1.00 84.06 195 LYS A C 1
ATOM 1546 O O . LYS A 1 195 ? -4.885 -7.486 -20.616 1.00 84.06 195 LYS A O 1
ATOM 1551 N N . ASN A 1 196 ? -2.654 -7.712 -20.727 1.00 78.50 196 ASN A N 1
ATOM 1552 C CA . ASN A 1 196 ? -2.620 -8.522 -21.953 1.00 78.50 196 ASN A CA 1
ATOM 1553 C C . ASN A 1 196 ? -1.920 -9.885 -21.773 1.00 78.50 196 ASN A C 1
ATOM 1555 O O . ASN A 1 196 ? -1.613 -10.545 -22.766 1.00 78.50 196 ASN A O 1
ATOM 1559 N N . GLY A 1 197 ? -1.564 -10.285 -20.548 1.00 79.56 197 GLY A N 1
ATOM 1560 C CA . GLY A 1 197 ? -0.718 -11.461 -20.331 1.00 79.56 197 GLY A CA 1
ATOM 1561 C C . GLY A 1 197 ? 0.652 -11.345 -21.015 1.00 79.56 197 GLY A C 1
ATOM 1562 O O . GLY A 1 197 ? 1.190 -10.253 -21.229 1.00 79.56 197 GLY A O 1
ATOM 1563 N N . ARG A 1 198 ? 1.212 -12.494 -21.419 1.00 78.06 198 ARG A N 1
ATOM 1564 C CA . ARG A 1 198 ? 2.505 -12.615 -22.124 1.00 78.06 198 ARG A CA 1
ATOM 1565 C C . ARG A 1 198 ? 2.404 -12.251 -23.617 1.00 78.06 198 ARG A C 1
ATOM 1567 O O . ARG A 1 198 ? 2.709 -13.062 -24.491 1.00 78.06 198 ARG A O 1
ATOM 1574 N N . SER A 1 199 ? 1.970 -11.029 -23.913 1.00 82.69 199 SER A N 1
ATOM 1575 C CA . SER A 1 199 ? 1.833 -10.508 -25.284 1.00 82.69 199 SER A CA 1
ATOM 1576 C C . SER A 1 199 ? 3.180 -10.211 -25.970 1.00 82.69 199 SER A C 1
ATOM 1578 O O . SER A 1 199 ? 4.220 -10.105 -25.320 1.00 82.69 199 SER A O 1
ATOM 1580 N N . CYS A 1 200 ? 3.179 -10.024 -27.297 1.00 84.12 200 CYS A N 1
ATOM 1581 C CA . CYS A 1 200 ? 4.385 -9.621 -28.038 1.00 84.12 200 CYS A CA 1
ATOM 1582 C C . CYS A 1 200 ? 4.948 -8.282 -27.526 1.00 84.12 200 CYS A C 1
ATOM 1584 O O . CYS A 1 200 ? 6.141 -8.175 -27.250 1.00 84.12 200 CYS A O 1
ATOM 1586 N N . ARG A 1 201 ? 4.070 -7.298 -27.283 1.00 84.00 201 ARG A N 1
ATOM 1587 C CA . ARG A 1 201 ? 4.438 -6.013 -26.671 1.00 84.00 201 ARG A CA 1
ATOM 1588 C C . ARG A 1 201 ? 5.140 -6.203 -25.325 1.00 84.00 201 ARG A C 1
ATOM 1590 O O . ARG A 1 201 ? 6.179 -5.595 -25.096 1.00 84.00 201 ARG A O 1
ATOM 1597 N N . TYR A 1 202 ? 4.612 -7.086 -24.475 1.00 81.94 202 TYR A N 1
ATOM 1598 C CA . TYR A 1 202 ? 5.236 -7.410 -23.193 1.00 81.94 202 TYR A CA 1
ATOM 1599 C C . TYR A 1 202 ? 6.662 -7.952 -23.362 1.00 81.94 202 TYR A C 1
ATOM 1601 O O . TYR A 1 202 ? 7.566 -7.498 -22.664 1.00 81.94 202 TYR A O 1
ATOM 1609 N N . LYS A 1 203 ? 6.877 -8.882 -24.306 1.00 84.81 203 LYS A N 1
ATOM 1610 C CA . LYS A 1 203 ? 8.204 -9.460 -24.590 1.00 84.81 203 LYS A CA 1
ATOM 1611 C C . LYS A 1 203 ? 9.202 -8.405 -25.073 1.00 84.81 203 LYS A C 1
ATOM 1613 O O . LYS A 1 203 ? 10.362 -8.442 -24.677 1.00 84.81 203 LYS A O 1
ATOM 1618 N N . VAL A 1 204 ? 8.754 -7.461 -25.903 1.00 86.25 204 VAL A N 1
ATOM 1619 C CA . VAL A 1 204 ? 9.586 -6.338 -26.369 1.00 86.25 204 VAL A CA 1
ATOM 1620 C C . VAL A 1 204 ? 9.972 -5.432 -25.202 1.00 86.25 204 VAL A C 1
ATOM 1622 O O . VAL A 1 204 ? 11.146 -5.122 -25.026 1.00 86.25 204 VAL A O 1
ATOM 1625 N N . GLU A 1 205 ? 9.004 -5.044 -24.376 1.00 85.56 205 GLU A N 1
ATOM 1626 C CA . GLU A 1 205 ? 9.244 -4.236 -23.178 1.00 85.56 205 GLU A CA 1
ATOM 1627 C C . GLU A 1 205 ? 10.191 -4.946 -22.186 1.00 85.56 205 GLU A C 1
ATOM 1629 O O . GLU A 1 205 ? 11.113 -4.319 -21.668 1.00 85.56 205 GLU A O 1
ATOM 1634 N N . GLU A 1 206 ? 10.051 -6.260 -21.973 1.00 83.81 206 GLU A N 1
ATOM 1635 C CA . GLU A 1 206 ? 11.007 -7.038 -21.169 1.00 83.81 206 GLU A CA 1
ATOM 1636 C C . GLU A 1 206 ? 12.409 -7.076 -21.775 1.00 83.81 206 GLU A C 1
ATOM 1638 O O . GLU A 1 206 ? 13.391 -6.938 -21.045 1.00 83.81 206 GLU A O 1
ATOM 1643 N N . ALA A 1 207 ? 12.526 -7.242 -23.094 1.00 84.12 207 ALA A N 1
ATOM 1644 C CA . ALA A 1 207 ? 13.818 -7.207 -23.767 1.00 84.12 207 ALA A CA 1
ATOM 1645 C C . ALA A 1 207 ? 14.497 -5.842 -23.576 1.00 84.12 207 ALA A C 1
ATOM 1647 O O . ALA A 1 207 ? 15.691 -5.791 -23.282 1.00 84.12 207 ALA A O 1
ATOM 1648 N N . LEU A 1 208 ? 13.742 -4.741 -23.668 1.00 83.81 208 LEU A N 1
ATOM 1649 C CA . LEU A 1 208 ? 14.239 -3.389 -23.397 1.00 83.81 208 LEU A CA 1
ATOM 1650 C C . LEU A 1 208 ? 14.717 -3.235 -21.947 1.00 83.81 208 LEU A C 1
ATOM 1652 O O . LEU A 1 208 ? 15.823 -2.742 -21.726 1.00 83.81 208 LEU A O 1
ATOM 1656 N N . ILE A 1 209 ? 13.943 -3.720 -20.970 1.00 79.19 209 ILE A N 1
ATOM 1657 C CA . ILE A 1 209 ? 14.335 -3.720 -19.551 1.00 79.19 209 ILE A CA 1
ATOM 1658 C C . ILE A 1 209 ? 15.615 -4.539 -19.335 1.00 79.19 209 ILE A C 1
ATOM 1660 O O . ILE A 1 209 ? 16.532 -4.103 -18.637 1.00 79.19 209 ILE A O 1
ATOM 1664 N N . TRP A 1 210 ? 15.713 -5.717 -19.952 1.00 80.12 210 TRP A N 1
ATOM 1665 C CA . TRP A 1 210 ? 16.876 -6.591 -19.815 1.00 80.12 210 TRP A CA 1
ATOM 1666 C C . TRP A 1 210 ? 18.129 -5.997 -20.464 1.00 80.12 210 TRP A C 1
ATOM 1668 O O . TRP A 1 210 ? 19.201 -6.040 -19.865 1.00 80.12 210 TRP A O 1
ATOM 1678 N N . MET A 1 211 ? 18.005 -5.375 -21.639 1.00 78.75 211 MET A N 1
ATOM 1679 C CA . MET A 1 211 ? 19.099 -4.636 -22.281 1.00 78.75 211 MET A CA 1
ATOM 1680 C C . MET A 1 211 ? 19.507 -3.390 -21.483 1.00 78.75 211 MET A C 1
ATOM 1682 O O . MET A 1 211 ? 20.678 -3.008 -21.490 1.00 78.75 211 MET A O 1
ATOM 1686 N N . GLY A 1 212 ? 18.557 -2.784 -20.768 1.00 70.88 212 GLY A N 1
ATOM 1687 C CA . GLY A 1 212 ? 18.789 -1.689 -19.831 1.00 70.88 212 GLY A CA 1
ATOM 1688 C C . GLY A 1 212 ? 19.457 -2.109 -18.516 1.00 70.88 212 GLY A C 1
ATOM 1689 O O . GLY A 1 212 ? 19.876 -1.230 -17.763 1.00 70.88 212 GLY A O 1
ATOM 1690 N N . ARG A 1 213 ? 19.602 -3.417 -18.218 1.00 69.31 213 ARG A N 1
ATOM 1691 C CA . ARG A 1 213 ? 20.211 -3.876 -16.957 1.00 69.31 213 ARG A CA 1
ATOM 1692 C C . ARG A 1 213 ? 21.623 -3.323 -16.778 1.00 69.31 213 ARG A C 1
ATOM 1694 O O . ARG A 1 213 ? 22.474 -3.374 -17.669 1.00 69.31 213 ARG A O 1
ATOM 1701 N N . PHE A 1 214 ? 21.873 -2.881 -15.549 1.00 57.69 214 PHE A N 1
ATOM 1702 C CA . PHE A 1 214 ? 23.115 -2.325 -15.023 1.00 57.69 214 PHE A CA 1
ATOM 1703 C C . PHE A 1 214 ? 24.288 -3.330 -15.027 1.00 57.69 214 PHE A C 1
ATOM 1705 O O . PHE A 1 214 ? 24.828 -3.679 -13.984 1.00 57.69 214 PHE A O 1
ATOM 1712 N N . ARG A 1 215 ? 24.741 -3.809 -16.192 1.00 48.09 215 ARG A N 1
ATOM 1713 C CA . ARG A 1 215 ? 26.120 -4.308 -16.321 1.00 48.09 215 ARG A CA 1
ATOM 1714 C C . ARG A 1 215 ? 27.043 -3.094 -16.352 1.00 48.09 215 ARG A C 1
ATOM 1716 O O . ARG A 1 215 ? 26.810 -2.183 -17.159 1.00 48.09 215 ARG A O 1
ATOM 1723 N N . SER A 1 216 ? 28.031 -3.079 -15.452 1.00 46.88 216 SER A N 1
ATOM 1724 C CA . SER A 1 216 ? 28.913 -1.947 -15.141 1.00 46.88 216 SER A CA 1
ATOM 1725 C C . SER A 1 216 ? 29.275 -1.086 -16.361 1.00 46.88 216 SER A C 1
ATOM 1727 O O . SER A 1 216 ? 29.591 -1.626 -17.426 1.00 46.88 216 SER A O 1
ATOM 1729 N N . PRO A 1 217 ? 29.298 0.256 -16.230 1.00 49.41 217 PRO A N 1
ATOM 1730 C CA . PRO A 1 217 ? 29.705 1.177 -17.299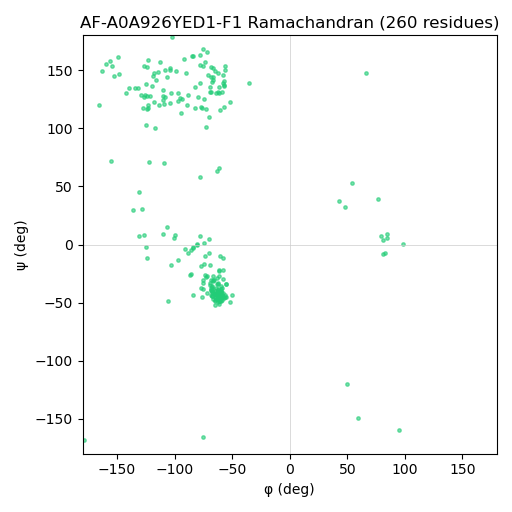 1.00 49.41 217 PRO A CA 1
ATOM 1731 C C . PRO A 1 217 ? 31.127 0.949 -17.842 1.00 49.41 217 PRO A C 1
ATOM 1733 O O . PRO A 1 217 ? 31.478 1.513 -18.873 1.00 49.41 217 PRO A O 1
ATOM 1736 N N . ALA A 1 218 ? 31.935 0.133 -17.164 1.00 48.00 218 ALA A N 1
ATOM 1737 C CA . ALA A 1 218 ? 33.386 0.051 -17.300 1.00 48.00 218 ALA A CA 1
ATOM 1738 C C . ALA A 1 218 ? 33.932 -0.558 -18.612 1.00 48.00 218 ALA A C 1
ATOM 1740 O O . ALA A 1 218 ? 35.138 -0.738 -18.717 1.00 48.00 218 ALA A O 1
ATOM 1741 N N . ARG A 1 219 ? 33.104 -0.898 -19.613 1.00 47.28 219 ARG A N 1
ATOM 1742 C CA . ARG A 1 219 ? 33.581 -1.573 -20.844 1.00 47.28 219 ARG A CA 1
ATOM 1743 C C . ARG A 1 219 ? 33.015 -1.034 -22.163 1.00 47.28 219 ARG A C 1
ATOM 1745 O O . ARG A 1 219 ? 32.861 -1.806 -23.102 1.00 47.28 219 ARG A O 1
ATOM 1752 N N . PHE A 1 220 ? 32.671 0.252 -22.267 1.00 51.66 220 PHE A N 1
ATOM 1753 C CA . PHE A 1 220 ? 32.058 0.757 -23.506 1.00 51.66 220 PHE A CA 1
ATOM 1754 C C . PHE A 1 220 ? 32.676 2.045 -24.054 1.00 51.66 220 PHE A C 1
ATOM 1756 O O . PHE A 1 220 ? 32.874 3.019 -23.332 1.00 51.66 220 PHE A O 1
ATOM 1763 N N . HIS A 1 221 ? 32.905 2.035 -25.373 1.00 51.34 221 HIS A N 1
ATOM 1764 C CA . HIS A 1 221 ? 33.297 3.185 -26.187 1.00 51.34 221 HIS A CA 1
ATOM 1765 C C . HIS A 1 221 ? 32.293 4.357 -26.057 1.00 51.34 221 HIS A C 1
ATOM 1767 O O . HIS A 1 221 ? 31.087 4.130 -25.895 1.00 51.34 221 HIS A O 1
ATOM 1773 N N . PRO A 1 222 ? 32.747 5.617 -26.201 1.00 56.97 222 PRO A N 1
ATOM 1774 C CA . PRO A 1 222 ? 31.940 6.825 -25.986 1.00 56.97 222 PRO A CA 1
ATOM 1775 C C . PRO A 1 222 ? 30.676 6.928 -26.861 1.00 56.97 222 PRO A C 1
ATOM 1777 O O . PRO A 1 222 ? 29.664 7.464 -26.408 1.00 56.97 222 PRO A O 1
ATOM 1780 N N . THR A 1 223 ? 30.667 6.353 -28.067 1.00 57.38 223 THR A N 1
ATOM 1781 C CA . THR A 1 223 ? 29.492 6.315 -28.963 1.00 57.38 223 THR A CA 1
ATOM 1782 C C . THR A 1 223 ? 28.400 5.344 -28.494 1.00 57.38 223 THR A C 1
ATOM 1784 O O . THR A 1 223 ? 27.213 5.591 -28.714 1.00 57.38 223 THR A O 1
ATOM 1787 N N . GLY A 1 224 ? 28.763 4.283 -27.763 1.00 64.56 224 GLY A N 1
ATOM 1788 C CA . GLY A 1 224 ? 27.820 3.344 -27.143 1.00 64.56 224 GLY A CA 1
ATOM 1789 C C . GLY A 1 224 ? 27.160 3.885 -25.869 1.00 64.56 224 GLY A C 1
ATOM 1790 O O . GLY A 1 224 ? 26.098 3.406 -25.467 1.00 64.56 224 GLY A O 1
ATOM 1791 N N . ARG A 1 225 ? 27.744 4.923 -25.254 1.00 71.94 225 ARG A N 1
ATOM 1792 C CA . ARG A 1 225 ? 27.276 5.500 -23.985 1.00 71.94 225 ARG A CA 1
ATOM 1793 C C . ARG A 1 225 ? 25.918 6.192 -24.124 1.00 71.94 225 ARG A C 1
ATOM 1795 O O . ARG A 1 225 ? 25.039 5.953 -23.304 1.00 71.94 225 ARG A O 1
ATOM 1802 N N . ARG A 1 226 ? 25.709 6.983 -25.188 1.00 78.25 226 ARG A N 1
ATOM 1803 C CA . ARG A 1 226 ? 24.433 7.690 -25.440 1.00 78.25 226 ARG A CA 1
ATOM 1804 C C . ARG A 1 226 ? 23.273 6.726 -25.696 1.00 78.25 226 ARG A C 1
ATOM 1806 O O . ARG A 1 226 ? 22.231 6.854 -25.064 1.00 78.25 226 ARG A O 1
ATOM 1813 N N . ARG A 1 227 ? 23.468 5.723 -26.563 1.00 79.00 227 ARG A N 1
ATOM 1814 C CA . ARG A 1 227 ? 22.451 4.689 -26.838 1.00 79.00 227 ARG A CA 1
ATOM 1815 C C . ARG A 1 227 ? 22.081 3.911 -25.573 1.00 79.00 227 ARG A C 1
ATOM 1817 O O . ARG A 1 227 ? 20.904 3.673 -25.330 1.00 79.00 227 ARG A O 1
ATOM 1824 N N . LYS A 1 228 ? 23.070 3.577 -24.735 1.00 78.12 228 LYS A N 1
ATOM 1825 C CA . LYS A 1 228 ? 22.832 2.912 -23.448 1.00 78.12 228 LYS A CA 1
ATOM 1826 C C . LYS A 1 228 ? 22.043 3.790 -22.475 1.00 78.12 228 LYS A C 1
ATOM 1828 O O . LYS A 1 228 ? 21.122 3.285 -21.849 1.00 78.12 228 LYS A O 1
ATOM 1833 N N . MET A 1 229 ? 22.351 5.084 -22.375 1.00 80.69 229 MET A N 1
ATOM 1834 C CA . MET A 1 229 ? 21.577 6.004 -21.529 1.00 80.69 229 MET A CA 1
ATOM 1835 C C . MET A 1 229 ? 20.115 6.094 -21.969 1.00 80.69 229 MET A C 1
ATOM 1837 O O . MET A 1 229 ? 19.231 6.013 -21.125 1.00 80.69 229 MET A O 1
ATOM 1841 N N . ILE A 1 230 ? 19.854 6.179 -23.277 1.00 84.56 230 ILE A N 1
ATOM 1842 C CA . ILE A 1 230 ? 18.485 6.172 -23.815 1.00 84.56 230 ILE A CA 1
ATOM 1843 C C . ILE A 1 230 ? 17.763 4.873 -23.440 1.00 84.56 230 ILE A C 1
ATOM 1845 O O . ILE A 1 230 ? 16.632 4.922 -22.969 1.00 84.56 230 ILE A O 1
ATOM 1849 N N . LEU A 1 231 ? 18.418 3.717 -23.598 1.00 84.12 231 LEU A N 1
ATOM 1850 C CA . LEU A 1 231 ? 17.842 2.423 -23.217 1.00 84.12 231 LEU A CA 1
ATOM 1851 C C . LEU A 1 231 ? 17.551 2.331 -21.715 1.00 84.12 231 LEU A C 1
ATOM 1853 O O . LEU A 1 231 ? 16.507 1.808 -21.341 1.00 84.12 231 LEU A O 1
ATOM 1857 N N . ILE A 1 232 ? 18.439 2.853 -20.863 1.00 78.88 232 ILE A N 1
ATOM 1858 C CA . ILE A 1 232 ? 18.223 2.904 -19.412 1.00 78.88 232 ILE A CA 1
ATOM 1859 C C . ILE A 1 232 ? 17.000 3.768 -19.097 1.00 78.88 232 ILE A C 1
ATOM 1861 O O . ILE A 1 232 ? 16.115 3.312 -18.384 1.00 78.88 232 ILE A O 1
ATOM 1865 N N . VAL A 1 233 ? 16.915 4.978 -19.655 1.00 81.50 233 VAL A N 1
ATOM 1866 C CA . VAL A 1 233 ? 15.769 5.875 -19.438 1.00 81.50 233 VAL A CA 1
ATOM 1867 C C . VAL A 1 233 ? 14.472 5.226 -19.920 1.00 81.50 233 VAL A C 1
ATOM 1869 O O . VAL A 1 233 ? 13.489 5.209 -19.187 1.00 81.50 233 VAL A O 1
ATOM 1872 N N . LEU A 1 234 ? 14.474 4.624 -21.111 1.00 85.62 234 LEU A N 1
ATOM 1873 C CA . LEU A 1 234 ? 13.309 3.929 -21.654 1.00 85.62 234 LEU A CA 1
ATOM 1874 C C . LEU A 1 234 ? 12.880 2.757 -20.759 1.00 85.62 234 LEU A C 1
ATOM 1876 O O . LEU A 1 234 ? 11.695 2.604 -20.480 1.00 85.62 234 LEU A O 1
ATOM 1880 N N . ALA A 1 235 ? 13.833 1.955 -20.277 1.00 80.69 235 ALA A N 1
ATOM 1881 C CA . ALA A 1 235 ? 13.558 0.863 -19.349 1.00 80.69 235 ALA A CA 1
ATOM 1882 C C . ALA A 1 235 ? 12.942 1.370 -18.035 1.00 80.69 235 ALA A C 1
ATOM 1884 O O . ALA A 1 235 ? 11.973 0.781 -17.561 1.00 80.69 235 ALA A O 1
ATOM 1885 N N . GLN A 1 236 ? 13.453 2.474 -17.479 1.00 76.62 236 GLN A N 1
ATOM 1886 C CA . GLN A 1 236 ? 12.900 3.093 -16.269 1.00 76.62 236 GLN A CA 1
ATOM 1887 C C . GLN A 1 236 ? 11.475 3.614 -16.495 1.00 76.62 236 GLN A C 1
ATOM 1889 O O . GLN A 1 236 ? 10.605 3.368 -15.668 1.00 76.62 236 GLN A O 1
ATOM 1894 N N . LEU A 1 237 ? 11.201 4.256 -17.635 1.00 80.94 237 LEU A N 1
ATOM 1895 C CA . LEU A 1 237 ? 9.853 4.726 -17.978 1.00 80.94 237 LEU A CA 1
ATOM 1896 C C . LEU A 1 237 ? 8.858 3.571 -18.159 1.00 80.94 237 LEU A C 1
ATOM 1898 O O . LEU A 1 237 ? 7.718 3.672 -17.712 1.00 80.94 237 LEU A O 1
ATOM 1902 N N . ILE A 1 238 ? 9.278 2.464 -18.784 1.00 82.25 238 ILE A N 1
ATOM 1903 C CA . ILE A 1 238 ? 8.440 1.264 -18.932 1.00 82.25 238 ILE A CA 1
ATOM 1904 C C . ILE A 1 238 ? 8.118 0.663 -17.561 1.00 82.25 238 ILE A C 1
ATOM 1906 O O . ILE A 1 238 ? 6.960 0.335 -17.306 1.00 82.25 238 ILE A O 1
ATOM 1910 N N . LEU A 1 239 ? 9.123 0.520 -16.690 1.00 77.00 239 LEU A N 1
ATOM 1911 C CA . LEU A 1 239 ? 8.937 0.005 -15.331 1.00 77.00 239 LEU A CA 1
ATOM 1912 C C . LEU A 1 239 ? 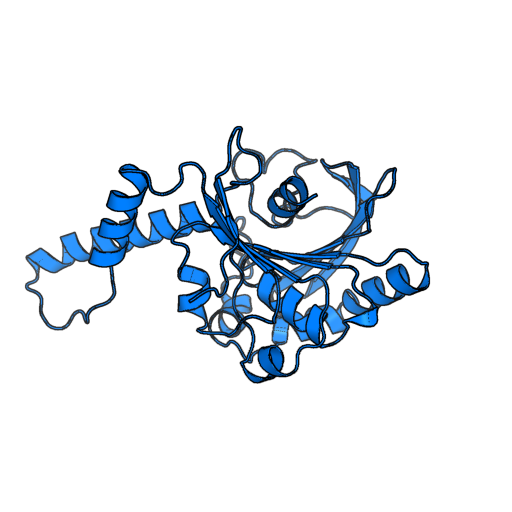7.995 0.904 -14.530 1.00 77.00 239 LEU A C 1
ATOM 1914 O O . LEU A 1 239 ? 7.008 0.414 -13.996 1.00 77.00 239 LEU A O 1
ATOM 1918 N N . LEU A 1 240 ? 8.223 2.219 -14.546 1.00 77.00 240 LEU A N 1
ATOM 1919 C CA . LEU A 1 240 ? 7.371 3.188 -13.859 1.00 77.00 240 LEU A CA 1
ATOM 1920 C C . LEU A 1 240 ? 5.917 3.134 -14.350 1.00 77.00 240 LEU A C 1
ATOM 1922 O O . LEU A 1 240 ? 4.982 3.135 -13.553 1.00 77.00 240 LEU A O 1
ATOM 1926 N N . ASN A 1 241 ? 5.713 3.046 -15.666 1.00 81.00 241 ASN A N 1
ATOM 1927 C CA . ASN A 1 241 ? 4.375 2.916 -16.230 1.00 81.00 241 ASN A CA 1
ATOM 1928 C C . ASN A 1 241 ? 3.686 1.614 -15.787 1.00 81.00 241 ASN A C 1
ATOM 1930 O O . ASN A 1 241 ? 2.499 1.632 -15.484 1.00 81.00 241 ASN A O 1
ATOM 1934 N N . ARG A 1 242 ? 4.409 0.486 -15.741 1.00 80.69 242 ARG A N 1
ATOM 1935 C CA . ARG A 1 242 ? 3.862 -0.808 -15.291 1.00 80.69 242 ARG A CA 1
ATOM 1936 C C . ARG A 1 242 ? 3.534 -0.821 -13.796 1.00 80.69 242 ARG A C 1
ATOM 1938 O O . ARG A 1 242 ? 2.523 -1.411 -13.410 1.00 80.69 242 ARG A O 1
ATOM 1945 N N . HIS A 1 243 ? 4.357 -0.164 -12.984 1.00 82.88 243 HIS A N 1
ATOM 1946 C CA . HIS A 1 243 ? 4.171 -0.046 -11.539 1.00 82.88 243 HIS A CA 1
ATOM 1947 C C . HIS A 1 243 ? 2.834 0.628 -11.202 1.00 82.88 243 HIS A C 1
ATOM 1949 O O . HIS A 1 243 ? 2.027 0.092 -10.442 1.00 82.88 243 HIS A O 1
ATOM 1955 N N . ASN A 1 244 ? 2.560 1.743 -11.882 1.00 81.44 244 ASN A N 1
ATOM 1956 C CA . ASN A 1 244 ? 1.406 2.601 -11.627 1.00 81.44 244 ASN A CA 1
ATOM 1957 C C . ASN A 1 244 ? 0.137 2.203 -12.402 1.00 81.44 244 ASN A C 1
ATOM 1959 O O . ASN A 1 244 ? -0.921 2.795 -12.194 1.00 81.44 244 ASN A O 1
ATOM 1963 N N . GLU A 1 245 ? 0.202 1.237 -13.325 1.00 83.94 245 GLU A N 1
ATOM 1964 C CA . GLU A 1 245 ? -0.961 0.886 -14.145 1.00 83.94 245 GLU A CA 1
ATOM 1965 C C . GLU A 1 245 ? -2.066 0.227 -13.299 1.00 83.94 245 GLU A C 1
ATOM 1967 O O . GLU A 1 245 ? -1.813 -0.730 -12.563 1.00 83.94 245 GLU A O 1
ATOM 1972 N N . LEU A 1 246 ? -3.307 0.707 -13.460 1.00 88.00 246 LEU A N 1
ATOM 1973 C CA . LEU A 1 246 ? -4.514 0.017 -13.000 1.00 88.00 246 LEU A CA 1
ATOM 1974 C C . LEU A 1 246 ? -4.848 -1.144 -13.943 1.00 88.00 246 LEU A C 1
ATOM 1976 O O . LEU A 1 246 ? -5.156 -0.942 -15.129 1.00 88.00 246 LEU A O 1
ATOM 1980 N N . ILE A 1 247 ? -4.814 -2.362 -13.411 1.00 89.62 247 ILE A N 1
ATOM 1981 C CA . ILE A 1 247 ? -4.986 -3.591 -14.181 1.00 89.62 247 ILE A CA 1
ATOM 1982 C C . ILE A 1 247 ? -6.358 -4.215 -13.945 1.00 89.62 247 ILE A C 1
ATOM 1984 O O . ILE A 1 247 ? -7.038 -4.552 -14.913 1.00 89.62 247 ILE A O 1
ATOM 1988 N N . LEU A 1 248 ? -6.785 -4.358 -12.692 1.00 87.38 248 LEU A N 1
ATOM 1989 C CA . LEU A 1 248 ? -7.994 -5.085 -12.306 1.00 87.38 248 LEU A CA 1
ATOM 1990 C C . LEU A 1 248 ? -9.271 -4.395 -12.801 1.00 87.38 248 LEU A C 1
ATOM 1992 O O . LEU A 1 248 ? -10.249 -5.069 -13.103 1.00 87.38 248 LEU A O 1
ATOM 1996 N N . ASN A 1 249 ? -9.243 -3.072 -12.983 1.00 84.56 249 ASN A N 1
ATOM 1997 C CA . ASN A 1 249 ? -10.363 -2.301 -13.540 1.00 84.56 249 ASN A CA 1
ATOM 1998 C C . ASN A 1 249 ? -10.499 -2.401 -15.083 1.00 84.56 249 ASN A C 1
ATOM 2000 O O . ASN A 1 249 ? -11.252 -1.660 -15.715 1.00 84.56 249 ASN A O 1
ATOM 2004 N N . ARG A 1 250 ? -9.725 -3.262 -15.757 1.00 84.12 250 ARG A N 1
ATOM 2005 C CA . ARG A 1 250 ? -9.827 -3.455 -17.216 1.00 84.12 250 ARG A CA 1
ATOM 2006 C C . ARG A 1 250 ? -10.934 -4.458 -17.564 1.00 84.12 250 ARG A C 1
ATOM 2008 O O . ARG A 1 250 ? -11.350 -5.259 -16.744 1.00 84.12 250 ARG A O 1
ATOM 2015 N N . ARG A 1 251 ? -11.386 -4.457 -18.826 1.00 79.81 251 ARG A N 1
ATOM 2016 C CA . ARG A 1 251 ? -12.468 -5.343 -19.310 1.00 79.81 251 ARG A CA 1
ATOM 2017 C C . ARG A 1 251 ? -12.137 -6.841 -19.200 1.00 79.81 251 ARG A C 1
ATOM 2019 O O . ARG A 1 251 ? -13.047 -7.661 -19.131 1.00 79.81 251 ARG A O 1
ATOM 2026 N N . SER A 1 252 ? -10.856 -7.210 -19.231 1.00 82.69 252 SER A N 1
ATOM 2027 C CA . SER A 1 252 ? -10.402 -8.608 -19.154 1.00 82.69 252 SER A CA 1
ATOM 2028 C C . SER A 1 252 ? -8.970 -8.683 -18.604 1.00 82.69 252 SER A C 1
ATOM 2030 O O . SER A 1 252 ? -8.035 -8.910 -19.375 1.00 82.69 252 SER A O 1
ATOM 2032 N N . PRO A 1 253 ? -8.755 -8.419 -17.302 1.00 90.19 253 PRO A N 1
ATOM 2033 C CA . PRO A 1 253 ? -7.436 -8.555 -16.709 1.00 90.19 253 PRO A CA 1
ATOM 2034 C C . PRO A 1 253 ? -7.034 -10.027 -16.671 1.00 90.19 253 PRO A C 1
ATOM 2036 O O . PRO A 1 253 ? -7.850 -10.913 -16.420 1.00 90.19 253 PRO A O 1
ATOM 2039 N N . VAL A 1 254 ? -5.750 -10.289 -16.878 1.00 89.25 254 VAL A N 1
ATOM 2040 C CA . VAL A 1 254 ? -5.161 -11.598 -16.603 1.00 89.25 254 VAL A CA 1
ATOM 2041 C C . VAL A 1 254 ? -4.687 -11.590 -15.158 1.00 89.25 254 VAL A C 1
ATOM 2043 O O . VAL A 1 254 ? -3.831 -10.777 -14.812 1.00 89.25 254 VAL A O 1
ATOM 2046 N N . VAL A 1 255 ? -5.219 -12.499 -14.344 1.00 92.00 255 VAL A N 1
ATOM 2047 C CA . VAL A 1 255 ? -4.852 -12.690 -12.935 1.00 92.00 255 VAL A CA 1
ATOM 2048 C C . VAL A 1 255 ? -4.412 -14.138 -12.763 1.00 92.00 255 VAL A C 1
ATOM 2050 O O . VAL A 1 255 ? -5.185 -15.058 -13.018 1.00 92.00 255 VAL A O 1
ATOM 2053 N N . ILE A 1 256 ? -3.155 -14.348 -12.383 1.00 91.62 256 ILE A N 1
ATOM 2054 C CA . ILE A 1 256 ? -2.559 -15.679 -12.235 1.00 91.62 256 ILE A CA 1
ATOM 2055 C C . ILE A 1 256 ? -2.043 -15.805 -10.810 1.00 91.62 256 ILE A C 1
ATOM 2057 O O . ILE A 1 256 ? -1.170 -15.039 -10.408 1.00 91.62 256 ILE A O 1
ATOM 2061 N N . LYS A 1 257 ? -2.554 -16.783 -10.060 1.00 92.94 257 LYS A N 1
ATOM 2062 C CA . LYS A 1 257 ? -1.975 -17.152 -8.768 1.00 92.94 257 LYS A CA 1
ATOM 2063 C C . LYS A 1 257 ? -0.612 -17.810 -8.993 1.00 92.94 257 LYS A C 1
ATOM 2065 O O . LYS A 1 257 ? -0.475 -18.650 -9.880 1.00 92.94 257 LYS A O 1
ATOM 2070 N N . ILE A 1 258 ? 0.375 -17.417 -8.204 1.00 90.50 258 ILE A N 1
ATOM 2071 C CA . ILE A 1 258 ? 1.739 -17.951 -8.231 1.00 90.50 258 ILE A CA 1
ATOM 2072 C C . ILE A 1 258 ? 2.127 -18.408 -6.825 1.00 90.50 258 ILE A C 1
ATOM 2074 O O . ILE A 1 258 ? 1.581 -17.913 -5.841 1.00 90.50 258 ILE A O 1
ATOM 2078 N N . ASP A 1 259 ? 3.047 -19.365 -6.736 1.00 82.94 259 ASP A N 1
ATOM 2079 C CA . ASP A 1 259 ? 3.413 -19.955 -5.444 1.00 82.94 259 ASP A CA 1
ATOM 2080 C C . ASP A 1 259 ? 4.294 -19.014 -4.619 1.00 82.94 259 ASP A C 1
ATOM 2082 O O . ASP A 1 259 ? 4.132 -18.921 -3.409 1.00 82.94 259 ASP A O 1
ATOM 2086 N N . HIS A 1 260 ? 5.208 -18.300 -5.282 1.00 72.06 260 HIS A N 1
ATOM 2087 C CA . HIS A 1 260 ? 6.142 -17.365 -4.659 1.00 72.06 260 HIS A CA 1
ATOM 2088 C C . HIS A 1 260 ? 6.455 -16.223 -5.633 1.00 72.06 260 HIS A C 1
ATOM 2090 O O . HIS A 1 260 ? 6.506 -16.444 -6.850 1.00 72.06 260 HIS A O 1
ATOM 2096 N N . TYR A 1 261 ? 6.684 -15.015 -5.110 1.00 66.00 261 TYR A N 1
ATOM 2097 C CA . TYR A 1 261 ? 7.270 -13.928 -5.895 1.00 66.00 261 TYR A CA 1
ATOM 2098 C C . TYR A 1 261 ? 8.804 -13.985 -5.799 1.00 66.00 261 TYR A C 1
ATOM 2100 O O . TYR A 1 261 ? 9.307 -14.101 -4.683 1.00 66.00 261 TYR A O 1
ATOM 2108 N N . PRO A 1 262 ? 9.537 -13.966 -6.928 1.00 53.88 262 PRO A N 1
ATOM 2109 C CA . PRO A 1 262 ? 10.998 -14.043 -6.945 1.00 53.88 262 PRO A CA 1
ATOM 2110 C C . PRO A 1 262 ? 11.699 -12.743 -6.540 1.00 53.88 262 PRO A C 1
ATOM 2112 O O . PRO A 1 262 ? 11.113 -11.654 -6.750 1.00 53.88 262 PRO A O 1
#

pLDDT: mean 86.09, std 13.05, range [37.81, 98.69]

Foldseek 3Di:
DVLVLLQQAFDDVVCQPPLQRNHQLRDHDAQDHHPPQKGFPDWQADLQQRWTWTFIDGNDDDDFTEIHTYAAANVPPRGNNVSPQVVQAAQADCPSLVSCVVRCVLVVLVVCVVVVRQYEYGYEAASLSSLLVSQQVPQSSHPAYEYELYAAHAPVSQVNRPHPHYEYEYEVPQCSNCVRHVHAHHDHWYKYKYQPPPDPVVVVLVVLLVLLDCPDPPDDDPVVVVVSVVSVVSNVVSNVCRRRDSGPPDPDMDIDIDPGDD

Secondary structure (DSSP, 8-state):
-HHHHHHHHS--TTTTTSTT---TTS-PPTT-EETTTEEEEEEEEETTTTEEEEEEEESSSSPPPEEEE--SS-SSS--SHHHHHHHHH-TT--HHHHHHHHTTHHHHHHHHHHTT-PPEEEEEHHHHHHHHHHHHH-GGG-SEEEEESPPPB-HHHHHH----SEEEEEETT--HHHHHH--B--SSEEEEEESSSS-HHHHHHHHHHHHTS---GGG--HHHHHHHHHHHHHHHHHHHHHHH---TTSSS-EEEEES---

Solvent-accessible surface area (backbone atoms only — not comparable to full-atom values): 13712 Å² total; per-residue (Å²): 109,68,48,58,50,50,44,30,35,31,62,49,81,94,45,66,88,43,92,39,50,48,18,58,71,48,92,78,54,67,70,40,62,30,62,90,50,30,25,29,67,40,76,32,70,35,86,85,48,46,35,43,36,36,39,30,37,53,73,66,84,89,63,59,29,36,39,41,24,39,35,72,42,38,93,69,69,81,43,39,50,76,53,35,42,64,52,50,52,30,23,76,51,54,64,55,45,52,41,35,53,74,55,38,53,51,56,50,34,42,54,35,28,74,74,70,41,41,19,33,33,30,6,13,27,49,10,14,23,38,34,50,54,46,34,48,77,46,37,92,32,42,57,29,35,43,29,37,49,35,28,26,31,27,58,68,56,22,76,68,42,74,41,56,62,31,38,40,38,32,41,69,89,68,49,63,37,42,68,49,24,69,30,32,67,58,70,60,48,35,31,39,32,28,68,69,59,94,32,72,68,51,54,52,53,48,51,41,38,59,72,32,51,88,68,73,81,88,80,66,59,79,78,56,49,60,59,47,51,52,37,33,52,51,26,50,53,53,51,54,52,53,68,47,54,84,34,68,80,44,100,63,46,39,76,40,80,45,94,72,85,131

Mean predicted aligned error: 6.34 Å

Nearest PDB structures (foldseek):
  5jd6-assembly1_A  TM=5.217E-01  e=1.585E-02  uncultured bacterium
  2o2g-assembly1_A  TM=5.380E-01  e=6.781E-02  Trichormus variabilis
  8rfb-assembly1_A  TM=3.889E-01  e=2.041E-02  Homo sapiens
  7wwf-assembly3_F  TM=5.159E-01  e=5.610E-02  Mycolicibacterium smegmatis MC2 155
  7obm-assembly1_A  TM=3.829E-01  e=3.605E-02  Homo sapiens

Radius of gyration: 18.59 Å; Cα contacts (8 Å, |Δi|>4): 523; chains: 1; bounding box: 57×38×48 Å

Sequence (262 aa):
MDILYEQFAKPQLSTALKPNEPSIYIRHLEGQEILGGYKIEIVFEDPQTGFYAEGRVPLSGTNPPVLVIRGYGSWYPFEGVLEDTPDVFMAGMERHFKSAETQGAVDWLKQQSEAGNQPDVIGESLGGKVAQQIAVKYPDFIRSTVTFNSLGVSQKLAETSKARNVFHYFTLGEKYAYWANKGEYIPGQFFQISKNGRSCRYKVEEALIWMGRFRSPARFHPTGRRRKMILIVLAQLILLNRHNELILNRRSPVVIKIDHYP